Protein AF-A0A6A6B2A4-F1 (afdb_monomer_lite)

Radius of gyration: 35.71 Å; chains: 1; bounding box: 105×84×71 Å

Organism: NCBI:txid1176127

Secondary structure (DSSP, 8-state):
--S---------------------------------PPPP----PPP---PPPPPP---------S---S----------------S---TT---PPPPHHHHHHHHHHHHHHHHHHHHHHHHHHHHHHHTTT-S-HHHHHHHHHHHT---GGGGGGTTS-HHHHHHHHHHHS-----SS--HHHHHHHHHHHHHHHHHHH---TTTHHHHHHHHHHHHHHHHHHSTTHHHHS-HHHHHHHHHHHH---TT-TTHHHHHHHHHHHHHHTT--S-SS---S---GGG--------

pLDDT: mean 71.84, std 21.12, range [33.16, 98.31]

Foldseek 3Di:
DVPPPPDPPPDDDDDDDDDDDDDDDDDDDDDDDDDDDDDDDDDDDDDDDDDDDDDDDDDDDDDDDPPPPPDDDCPPPPPPDDPCPPDDPPPDDDDDPDDPVNVVVVVVVVVVVVVVVVVVVVVVVVVCVVCVVCPPVLVVVVVCLVVVPDDPVLCVVVVPPVVVLVVVLVLQQQDDDPPPADVQLVVLSVQLSVLLNCLVSPPDPVCLVSSLVSNLVSVVSNVVRPPPRLLSGHLVNLQSNQVSLCDDDPPNPCSVVSNVVSCVSCVVNVHNHRPDPDPPDDPVVPPPPPDPDD

Sequence (294 aa):
MRLLLLRVRARALPTRLLAPTPASSRSLRSHRSRRLQRPPIEVAGHSRPTEPPPPRQDASSSHPDPLGLLNPEPAEPVVRFYEQDVTRFAADEVPRRVSATRVNADEDRARELMAKIRRLESEIELLENDTGDVEDPVLMRLRAVANDELDPDIDTLAEADPESVRRELDGLMVKLPPSGAAPTDQTSLARLNNCLRHAYLATDPARRPTIRQELWKAYRRAKLRVPGLLPAIPTPTWDILFYSQAVRWRSNKQRDQHVSELLEDMKSVGMDGPPTPPPEGNDPAGGDGGAKDD

Structure (mmCIF, N/CA/C/O backbone):
data_AF-A0A6A6B2A4-F1
#
_entry.id   AF-A0A6A6B2A4-F1
#
loop_
_atom_site.group_PDB
_atom_site.id
_atom_site.type_symbol
_atom_site.label_atom_id
_atom_site.label_alt_id
_atom_site.label_comp_id
_atom_site.label_asym_id
_atom_site.label_entity_id
_atom_site.label_seq_id
_atom_site.pdbx_PDB_ins_code
_atom_site.Cartn_x
_atom_site.Cartn_y
_atom_site.Cartn_z
_atom_site.occupancy
_atom_site.B_iso_or_equiv
_atom_site.auth_seq_id
_atom_site.auth_comp_id
_atom_site.auth_asym_id
_atom_site.auth_atom_id
_atom_site.pdbx_PDB_model_num
ATOM 1 N N . MET A 1 1 ? -9.230 -8.897 -11.002 1.00 44.56 1 MET A N 1
ATOM 2 C CA . MET A 1 1 ? -10.125 -8.358 -9.951 1.00 44.56 1 MET A CA 1
ATOM 3 C C . MET A 1 1 ? -11.127 -7.330 -10.504 1.00 44.56 1 MET A C 1
ATOM 5 O O . MET A 1 1 ? -11.332 -6.295 -9.896 1.00 44.56 1 MET A O 1
ATOM 9 N N . ARG A 1 2 ? -11.812 -7.627 -11.622 1.00 33.16 2 ARG A N 1
ATOM 10 C CA . ARG A 1 2 ? -13.102 -6.994 -11.988 1.00 33.16 2 ARG A CA 1
ATOM 11 C C . ARG A 1 2 ? -14.295 -7.860 -11.521 1.00 33.16 2 ARG A C 1
ATOM 13 O O . ARG A 1 2 ? -15.402 -7.716 -12.006 1.00 33.16 2 ARG A O 1
ATOM 20 N N . LEU A 1 3 ? -14.044 -8.791 -10.592 1.00 37.56 3 LEU A N 1
ATOM 21 C CA . LEU A 1 3 ? -14.955 -9.877 -10.196 1.00 37.56 3 LEU A CA 1
ATOM 22 C C . LEU A 1 3 ? -15.150 -9.992 -8.671 1.00 37.56 3 LEU A C 1
ATOM 24 O O . LEU A 1 3 ? -15.517 -11.045 -8.173 1.00 37.56 3 LEU A O 1
ATOM 28 N N . LEU A 1 4 ? -14.919 -8.908 -7.925 1.00 45.72 4 LEU A N 1
ATOM 29 C CA . LEU A 1 4 ? -15.318 -8.797 -6.511 1.00 45.72 4 LEU A CA 1
ATOM 30 C C . LEU A 1 4 ? -16.213 -7.571 -6.259 1.00 45.72 4 LEU A C 1
ATOM 32 O O . LEU A 1 4 ? -16.360 -7.130 -5.131 1.00 45.72 4 LEU A O 1
ATOM 36 N N . LEU A 1 5 ? -16.871 -7.053 -7.302 1.00 41.00 5 LEU A N 1
ATOM 37 C CA . LEU A 1 5 ? -18.089 -6.247 -7.157 1.00 41.00 5 LEU A CA 1
ATOM 38 C C . LEU A 1 5 ? -19.280 -7.211 -7.093 1.00 41.00 5 LEU A C 1
ATOM 40 O O . LEU A 1 5 ? -20.113 -7.305 -7.994 1.00 41.00 5 LEU A O 1
ATOM 44 N N . LEU A 1 6 ? -19.294 -8.025 -6.039 1.00 39.78 6 LEU A N 1
ATOM 45 C CA . LEU A 1 6 ? -20.440 -8.845 -5.691 1.00 39.78 6 LEU A CA 1
ATOM 46 C C . LEU A 1 6 ? -21.532 -7.899 -5.202 1.00 39.78 6 LEU A C 1
ATOM 48 O O . LEU A 1 6 ? -21.395 -7.264 -4.162 1.00 39.78 6 LEU A O 1
ATOM 52 N N . ARG A 1 7 ? -22.606 -7.821 -5.997 1.00 40.38 7 ARG A N 1
ATOM 53 C CA . ARG A 1 7 ? -23.974 -7.480 -5.593 1.00 40.38 7 ARG A CA 1
ATOM 54 C C . ARG A 1 7 ? -24.129 -7.415 -4.070 1.00 40.38 7 ARG A C 1
ATOM 56 O O . ARG A 1 7 ? -24.336 -8.445 -3.425 1.00 40.38 7 ARG A O 1
ATOM 63 N N . VAL A 1 8 ? -24.160 -6.201 -3.529 1.00 39.19 8 VAL A N 1
ATOM 64 C CA . VAL A 1 8 ? -24.822 -5.926 -2.254 1.00 39.19 8 VAL A CA 1
ATOM 65 C C . VAL A 1 8 ? -26.313 -6.155 -2.496 1.00 39.19 8 VAL A C 1
ATOM 67 O O . VAL A 1 8 ? -27.080 -5.261 -2.840 1.00 39.19 8 VAL A O 1
ATOM 70 N N . ARG A 1 9 ? -26.735 -7.418 -2.412 1.00 36.78 9 ARG A N 1
ATOM 71 C CA . ARG A 1 9 ? -28.145 -7.765 -2.290 1.00 36.78 9 ARG A CA 1
ATOM 72 C C . ARG A 1 9 ? -28.539 -7.293 -0.897 1.00 36.78 9 ARG A C 1
ATOM 74 O O . ARG A 1 9 ? -28.158 -7.922 0.087 1.00 36.78 9 ARG A O 1
ATOM 81 N N . ALA A 1 10 ? -29.268 -6.183 -0.825 1.00 37.00 10 ALA A N 1
ATOM 82 C CA . ALA A 1 10 ? -29.957 -5.746 0.378 1.00 37.00 10 ALA A CA 1
ATOM 83 C C . ALA A 1 10 ? -30.831 -6.904 0.890 1.00 37.00 10 ALA A C 1
ATOM 85 O O . ALA A 1 10 ? -31.926 -7.161 0.390 1.00 37.00 10 ALA A O 1
ATOM 86 N N . ARG A 1 11 ? -30.305 -7.673 1.847 1.00 37.97 11 ARG A N 1
ATOM 87 C CA . ARG A 1 11 ? -31.078 -8.652 2.604 1.00 37.97 11 ARG A CA 1
ATOM 88 C C . ARG A 1 11 ? -31.890 -7.856 3.612 1.00 37.97 11 ARG A C 1
ATOM 90 O O . ARG A 1 11 ? -31.354 -7.372 4.603 1.00 37.97 11 ARG A O 1
ATOM 97 N N . ALA A 1 12 ? -33.180 -7.711 3.325 1.00 40.78 12 ALA A N 1
ATOM 98 C CA . ALA A 1 12 ? -34.162 -7.307 4.314 1.00 40.78 12 ALA A CA 1
ATOM 99 C C . ALA A 1 12 ? -34.029 -8.220 5.545 1.00 40.78 12 ALA A C 1
ATOM 101 O O . ALA A 1 12 ? -34.075 -9.448 5.435 1.00 40.78 12 ALA A O 1
ATOM 102 N N . LEU A 1 13 ? -33.797 -7.602 6.700 1.00 39.56 13 LEU A N 1
ATOM 103 C CA . LEU A 1 13 ? -33.701 -8.257 7.998 1.00 39.56 13 LEU A CA 1
ATOM 104 C C . LEU A 1 13 ? -35.071 -8.834 8.384 1.00 39.56 13 LEU A C 1
ATOM 106 O O . LEU A 1 13 ? -36.046 -8.081 8.404 1.00 39.56 13 LEU A O 1
ATOM 110 N N . PRO A 1 14 ? -35.183 -10.119 8.759 1.00 43.06 14 PRO A N 1
ATOM 111 C CA . PRO A 1 14 ? -36.303 -10.562 9.565 1.00 43.06 14 PRO A CA 1
ATOM 112 C C . PRO A 1 14 ? -36.054 -10.166 11.023 1.00 43.06 14 PRO A C 1
ATOM 114 O O . PRO A 1 14 ? -35.135 -10.647 11.685 1.00 43.06 14 PRO A O 1
ATOM 117 N N . THR A 1 15 ? -36.914 -9.288 11.525 1.00 48.25 15 THR A N 1
ATOM 118 C CA . THR A 1 15 ? -37.093 -8.982 12.942 1.00 48.25 15 THR A CA 1
ATOM 119 C C . THR A 1 15 ? -37.408 -10.277 13.696 1.00 48.25 15 THR A C 1
ATOM 121 O O . THR A 1 15 ? -38.476 -10.859 13.501 1.00 48.25 15 THR A O 1
ATOM 124 N N . ARG A 1 16 ? -36.511 -10.756 14.566 1.00 39.84 16 ARG A N 1
ATOM 125 C CA . ARG A 1 16 ? -36.846 -11.807 15.538 1.00 39.84 16 ARG A CA 1
ATOM 126 C C . ARG A 1 16 ? -36.288 -11.507 16.928 1.00 39.84 16 ARG A C 1
ATOM 128 O O . ARG A 1 16 ? -35.094 -11.566 17.181 1.00 39.84 16 ARG A O 1
ATOM 135 N N . LEU A 1 17 ? -37.261 -11.147 17.759 1.00 43.88 17 LEU A N 1
ATOM 136 C CA . LEU A 1 17 ? -37.423 -11.232 19.208 1.00 43.88 17 LEU A CA 1
ATOM 137 C C . LEU A 1 17 ? -36.326 -11.921 20.041 1.00 43.88 17 LEU A C 1
ATOM 139 O O . LEU A 1 17 ? -35.899 -13.041 19.777 1.00 43.88 17 LEU A O 1
ATOM 143 N N . LEU A 1 18 ? -36.014 -11.210 21.127 1.00 49.94 18 LEU A N 1
ATOM 144 C CA . LEU A 1 18 ? -35.262 -11.569 22.327 1.00 49.94 18 LEU A CA 1
ATOM 145 C C . LEU A 1 18 ? -35.658 -12.915 22.957 1.00 49.94 18 LEU A C 1
ATOM 147 O O . LEU A 1 18 ? -36.842 -13.198 23.130 1.00 49.94 18 LEU A O 1
ATOM 151 N N . ALA A 1 19 ? -34.653 -13.636 23.460 1.00 47.75 19 ALA A N 1
ATOM 152 C CA . ALA A 1 19 ? -34.762 -14.504 24.634 1.00 47.75 19 ALA A CA 1
ATOM 153 C C . ALA A 1 19 ? -33.395 -14.601 25.362 1.00 47.75 19 ALA A C 1
ATOM 155 O O . ALA A 1 19 ? -32.363 -14.359 24.730 1.00 47.75 19 ALA A O 1
ATOM 156 N N . PRO A 1 20 ? -33.377 -14.884 26.683 1.00 54.88 20 PRO A N 1
ATOM 157 C CA . PRO A 1 20 ? -32.272 -14.556 27.585 1.00 54.88 20 PRO A CA 1
ATOM 158 C C . PRO A 1 20 ? -31.242 -15.683 27.805 1.00 54.88 20 PRO A C 1
ATOM 160 O O . PRO A 1 20 ? -31.437 -16.835 27.427 1.00 54.88 20 PRO A O 1
ATOM 163 N N . THR A 1 21 ? -30.143 -15.277 28.448 1.00 45.84 21 THR A N 1
ATOM 164 C CA . THR A 1 21 ? -28.926 -16.003 28.859 1.00 45.84 21 THR A CA 1
ATOM 165 C C . THR A 1 21 ? -29.169 -17.228 29.759 1.00 45.84 21 THR A C 1
ATOM 167 O O . THR A 1 21 ? -30.235 -17.363 30.362 1.00 45.84 21 THR A O 1
ATOM 170 N N . PRO A 1 22 ? -28.154 -18.107 29.921 1.00 54.22 22 PRO A N 1
ATOM 171 C CA . PRO A 1 22 ? -27.389 -18.043 31.172 1.00 54.22 22 PRO A CA 1
ATOM 172 C C . PRO A 1 22 ? -25.872 -18.301 31.058 1.00 54.22 22 PRO A C 1
ATOM 174 O O . PRO A 1 22 ? -25.347 -18.857 30.099 1.00 54.22 22 PRO A O 1
ATOM 177 N N . ALA A 1 23 ? -25.195 -17.840 32.110 1.00 47.66 23 ALA A N 1
ATOM 178 C CA . ALA A 1 23 ? -23.761 -17.824 32.364 1.00 47.66 23 ALA A CA 1
ATOM 179 C C . ALA A 1 23 ? -23.101 -19.205 32.490 1.00 47.66 23 ALA A C 1
ATOM 181 O O . ALA A 1 23 ? -23.713 -20.134 33.009 1.00 47.66 23 ALA A O 1
ATOM 182 N N . SER A 1 24 ? -21.800 -19.286 32.172 1.00 42.16 24 SER A N 1
ATOM 183 C CA . SER A 1 24 ? -20.893 -20.238 32.831 1.00 42.16 24 SER A CA 1
ATOM 184 C C . SER A 1 24 ? -19.399 -19.932 32.606 1.00 42.16 24 SER A C 1
ATOM 186 O O . SER A 1 24 ? -18.870 -20.047 31.508 1.00 42.16 24 SER A O 1
ATOM 188 N N . SER A 1 25 ? -18.753 -19.550 33.710 1.00 40.41 25 SER A N 1
ATOM 189 C CA . SER A 1 25 ? -17.508 -20.105 34.271 1.00 40.41 25 SER A CA 1
ATOM 190 C C . SER A 1 25 ? -16.182 -20.155 33.480 1.00 40.41 25 SER A C 1
ATOM 192 O O . SER A 1 25 ? -15.967 -20.995 32.619 1.00 40.41 25 SER A O 1
ATOM 194 N N . ARG A 1 26 ? -15.220 -19.371 34.004 1.00 45.34 26 ARG A N 1
ATOM 195 C CA . ARG A 1 26 ? -13.830 -19.733 34.390 1.00 45.34 26 ARG A CA 1
ATOM 196 C C . ARG A 1 26 ? -12.967 -20.573 33.428 1.00 45.34 26 ARG A C 1
ATOM 198 O O . ARG A 1 26 ? -13.108 -21.787 33.373 1.00 45.34 26 ARG A O 1
ATOM 205 N N . SER A 1 27 ? -11.837 -19.992 33.003 1.00 45.44 27 SER A N 1
ATOM 206 C CA . SER A 1 27 ? -10.515 -20.600 33.255 1.00 45.44 27 SER A CA 1
ATOM 207 C C . SER A 1 27 ? -9.382 -19.583 33.078 1.00 45.44 27 SER A C 1
ATOM 209 O O . SER A 1 27 ? -9.125 -19.099 31.981 1.00 45.44 27 SER A O 1
ATOM 211 N N . LEU A 1 28 ? -8.694 -19.262 34.175 1.00 52.44 28 LEU A N 1
ATOM 212 C CA . LEU A 1 28 ? -7.433 -18.525 34.170 1.00 52.44 28 LEU A CA 1
ATOM 213 C C . LEU A 1 28 ? -6.308 -19.523 33.872 1.00 52.44 28 LEU A C 1
ATOM 215 O O . LEU A 1 28 ? -5.987 -20.354 34.722 1.00 52.44 28 LEU A O 1
ATOM 219 N N . ARG A 1 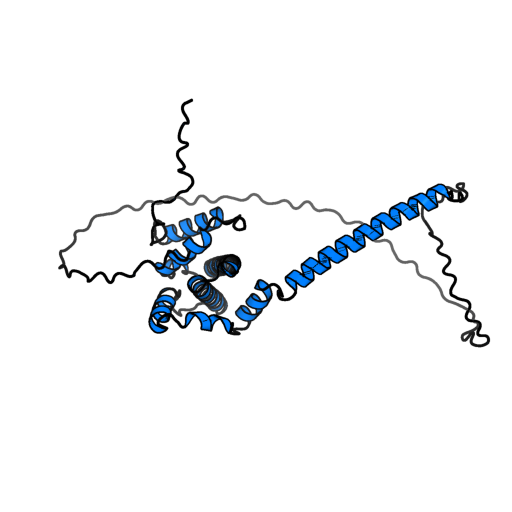29 ? -5.687 -19.443 32.690 1.00 45.44 29 ARG A N 1
ATOM 220 C CA . ARG A 1 29 ? -4.425 -20.142 32.405 1.00 45.44 29 ARG A CA 1
ATOM 221 C C . ARG A 1 29 ? -3.277 -19.150 32.298 1.00 45.44 29 ARG A C 1
ATOM 223 O O . ARG A 1 29 ? -3.100 -18.452 31.308 1.00 45.44 29 ARG A O 1
ATOM 230 N N . SER A 1 30 ? -2.499 -19.140 33.372 1.00 52.62 30 SER A N 1
ATOM 231 C CA . SER A 1 30 ? -1.158 -18.581 33.468 1.00 52.62 30 SER A CA 1
ATOM 232 C C . SER A 1 30 ? -0.203 -19.346 32.548 1.00 52.62 30 SER A C 1
ATOM 234 O O . SER A 1 30 ? -0.010 -20.549 32.721 1.00 52.62 30 SER A O 1
ATOM 236 N N . HIS A 1 31 ? 0.431 -18.650 31.603 1.00 43.38 31 HIS A N 1
ATOM 237 C CA . HIS A 1 31 ? 1.582 -19.172 30.871 1.00 43.38 31 HIS A CA 1
ATOM 238 C C . HIS A 1 31 ? 2.734 -18.161 30.861 1.00 43.38 31 HIS A C 1
ATOM 240 O O . HIS A 1 31 ? 2.862 -17.308 29.995 1.00 43.38 31 HIS A O 1
ATOM 246 N N . ARG A 1 32 ? 3.575 -18.307 31.892 1.00 43.00 32 ARG A N 1
ATOM 247 C CA . ARG A 1 32 ? 5.041 -18.442 31.828 1.00 43.00 32 ARG A CA 1
ATOM 248 C C . ARG A 1 32 ? 5.758 -17.676 30.701 1.00 43.00 32 ARG A C 1
ATOM 250 O O . ARG A 1 32 ? 5.962 -18.181 29.600 1.00 43.00 32 ARG A O 1
ATOM 257 N N . SER A 1 33 ? 6.297 -16.519 31.067 1.00 43.75 33 SER A N 1
ATOM 258 C CA . SER A 1 33 ? 7.334 -15.797 30.333 1.00 43.75 33 SER A CA 1
ATOM 259 C C . SER A 1 33 ? 8.598 -16.653 30.166 1.00 43.75 33 SER A C 1
ATOM 261 O O . SER A 1 33 ? 9.271 -16.976 31.146 1.00 43.75 33 SER A O 1
ATOM 263 N N . ARG A 1 34 ? 8.964 -16.992 28.925 1.00 45.22 34 ARG A N 1
ATOM 264 C CA . ARG A 1 34 ? 10.317 -17.458 28.581 1.00 45.22 34 ARG A CA 1
ATOM 265 C C . ARG A 1 34 ? 11.140 -16.268 28.099 1.00 45.22 34 ARG A C 1
ATOM 267 O O . ARG A 1 34 ? 11.036 -15.831 26.959 1.00 45.22 34 ARG A O 1
ATOM 274 N N . ARG A 1 35 ? 11.953 -15.746 29.014 1.00 42.72 35 ARG A N 1
ATOM 275 C CA . ARG A 1 35 ? 12.998 -14.750 28.768 1.00 42.72 35 ARG A CA 1
ATOM 276 C C . ARG A 1 35 ? 14.126 -15.443 27.994 1.00 42.72 35 ARG A C 1
ATOM 278 O O . ARG A 1 35 ? 14.853 -16.247 28.570 1.00 42.72 35 ARG A O 1
ATOM 285 N N . LEU A 1 36 ? 14.249 -15.173 26.698 1.00 52.47 36 LEU A N 1
ATOM 286 C CA . LEU A 1 36 ? 15.419 -15.575 25.918 1.00 52.47 36 LEU A CA 1
ATOM 287 C C . LEU A 1 36 ? 16.537 -14.565 26.189 1.00 52.47 36 LEU A C 1
ATOM 289 O O . LEU A 1 36 ? 16.464 -13.410 25.774 1.00 52.47 36 LEU A O 1
ATOM 293 N N . GLN A 1 37 ? 17.543 -15.000 26.946 1.00 49.66 37 GLN A N 1
ATOM 294 C CA . GLN A 1 37 ? 18.804 -14.285 27.098 1.00 49.66 37 GLN A CA 1
ATOM 295 C C . GLN A 1 37 ? 19.558 -14.351 25.764 1.00 49.66 37 GLN A C 1
ATOM 297 O O . GLN A 1 37 ? 19.839 -15.438 25.262 1.00 49.66 37 GLN A O 1
ATOM 302 N N . ARG A 1 38 ? 19.867 -13.190 25.180 1.00 54.78 38 ARG A N 1
ATOM 303 C CA . ARG A 1 38 ? 20.855 -13.078 24.100 1.00 54.78 38 ARG A CA 1
ATOM 304 C C . ARG A 1 38 ? 22.256 -13.032 24.723 1.00 54.78 38 ARG A C 1
ATOM 306 O O . ARG A 1 38 ? 22.434 -12.266 25.671 1.00 54.78 38 ARG A O 1
ATOM 313 N N . PRO A 1 39 ? 23.233 -13.797 24.212 1.00 65.62 39 PRO A N 1
ATOM 314 C CA . PRO A 1 39 ? 24.623 -13.651 24.622 1.00 65.62 39 PRO A CA 1
ATOM 315 C C . PRO A 1 39 ? 25.230 -12.337 24.083 1.00 65.62 39 PRO A C 1
ATOM 317 O O . PRO A 1 39 ? 24.757 -11.817 23.065 1.00 65.62 39 PRO A O 1
ATOM 320 N N . PRO A 1 40 ? 26.252 -11.788 24.763 1.00 58.62 40 PRO A N 1
ATOM 321 C CA . PRO A 1 40 ? 26.940 -10.568 24.353 1.00 58.62 40 PRO A CA 1
ATOM 322 C C . PRO A 1 40 ? 27.814 -10.812 23.114 1.00 58.62 40 PRO A C 1
ATOM 324 O O . PRO A 1 40 ? 28.464 -11.846 22.989 1.00 58.62 40 PRO A O 1
ATOM 327 N N . ILE A 1 41 ? 27.816 -9.842 22.199 1.00 58.75 41 ILE A N 1
ATOM 328 C CA . ILE A 1 41 ? 28.693 -9.809 21.025 1.00 58.75 41 ILE A CA 1
ATOM 329 C C . ILE A 1 41 ? 30.007 -9.160 21.464 1.00 58.75 41 ILE A C 1
ATOM 331 O O . ILE A 1 41 ? 30.038 -7.967 21.762 1.00 58.75 41 ILE A O 1
ATOM 335 N N . GLU A 1 42 ? 31.079 -9.945 21.521 1.00 52.22 42 GLU A N 1
ATOM 336 C CA . GLU A 1 42 ? 32.438 -9.433 21.687 1.00 52.22 42 GLU A CA 1
ATOM 337 C C . GLU A 1 42 ? 32.897 -8.781 20.376 1.00 52.22 42 GLU A C 1
ATOM 339 O O . GLU A 1 42 ? 32.985 -9.425 19.330 1.00 52.22 42 GLU A O 1
ATOM 344 N N . VAL A 1 43 ? 33.159 -7.474 20.425 1.00 52.06 43 VAL A N 1
ATOM 345 C CA . VAL A 1 43 ? 33.717 -6.711 19.305 1.00 52.06 43 VAL A CA 1
ATOM 346 C C . VAL A 1 43 ? 35.238 -6.793 19.402 1.00 52.06 43 VAL A C 1
ATOM 348 O O . VAL A 1 43 ? 35.854 -6.151 20.250 1.00 52.06 43 VAL A O 1
ATOM 351 N N . ALA A 1 44 ? 35.837 -7.610 18.537 1.00 49.41 44 ALA A N 1
ATOM 352 C CA . ALA A 1 44 ? 37.281 -7.738 18.396 1.00 49.41 44 ALA A CA 1
ATOM 353 C C . ALA A 1 44 ? 37.898 -6.410 17.921 1.00 49.41 44 ALA A C 1
ATOM 355 O O . ALA A 1 44 ? 37.712 -5.983 16.777 1.00 49.41 44 ALA A O 1
ATOM 356 N N . GLY A 1 45 ? 38.645 -5.763 18.818 1.00 46.69 45 GLY A N 1
ATOM 357 C CA . GLY A 1 45 ? 39.433 -4.572 18.532 1.00 46.69 45 GLY A CA 1
ATOM 358 C C . GLY A 1 45 ? 40.474 -4.842 17.450 1.00 46.69 45 GLY A C 1
ATOM 359 O O . GLY A 1 45 ? 41.298 -5.743 17.583 1.00 46.69 45 GLY A O 1
ATOM 360 N N . HIS A 1 46 ? 40.431 -4.048 16.383 1.00 49.44 46 HIS A N 1
ATOM 361 C CA . HIS A 1 46 ? 41.488 -4.001 15.383 1.00 49.44 46 HIS A CA 1
ATOM 362 C C . HIS A 1 46 ? 42.307 -2.737 15.598 1.00 49.44 46 HIS A C 1
ATOM 364 O O . HIS A 1 46 ? 41.814 -1.610 15.555 1.00 49.44 46 HIS A O 1
ATOM 370 N N . SER A 1 47 ? 43.568 -2.991 15.909 1.00 45.19 47 SER A N 1
ATOM 371 C CA . SER A 1 47 ? 44.608 -2.034 16.213 1.00 45.19 47 SER A CA 1
ATOM 372 C C . SER A 1 47 ? 44.918 -1.098 15.044 1.00 45.19 47 SER A C 1
ATOM 374 O O . SER A 1 47 ? 44.982 -1.487 13.881 1.00 45.19 47 SER A O 1
ATOM 376 N N . ARG A 1 48 ? 45.169 0.148 15.437 1.00 50.06 48 ARG A N 1
ATOM 377 C CA . ARG A 1 48 ? 45.841 1.258 14.749 1.00 50.06 48 ARG A CA 1
ATOM 378 C C . ARG A 1 48 ? 47.078 0.815 13.939 1.00 50.06 48 ARG A C 1
ATOM 380 O O . ARG A 1 48 ? 47.847 -0.004 14.441 1.00 50.06 48 ARG A O 1
ATOM 387 N N . PRO A 1 49 ? 47.373 1.486 12.811 1.00 50.91 49 PRO A N 1
ATOM 388 C CA . PRO A 1 49 ? 48.764 1.801 12.492 1.00 50.91 49 PRO A CA 1
ATOM 389 C C . PRO A 1 49 ? 49.003 3.307 12.317 1.00 50.91 49 PRO A C 1
ATOM 391 O O . PRO A 1 49 ? 48.355 4.005 11.545 1.00 50.91 49 PRO A O 1
ATOM 394 N N . THR A 1 50 ? 49.966 3.735 13.118 1.00 51.81 50 THR A N 1
ATOM 395 C CA . THR A 1 50 ? 50.841 4.906 13.142 1.00 51.81 50 THR A CA 1
ATOM 396 C C . THR A 1 50 ? 51.063 5.674 11.828 1.00 51.81 50 THR A C 1
ATOM 398 O O . THR A 1 50 ? 51.425 5.119 10.795 1.00 51.81 50 THR A O 1
ATOM 401 N N . GLU A 1 51 ? 50.918 6.989 11.963 1.00 54.91 51 GLU A N 1
ATOM 402 C CA . GLU A 1 51 ? 51.263 8.104 11.074 1.00 54.91 51 GLU A CA 1
ATOM 403 C C . GLU A 1 51 ? 52.791 8.281 10.895 1.00 54.91 51 GLU A C 1
ATOM 405 O O . GLU A 1 51 ? 53.526 8.122 11.874 1.00 54.91 51 GLU A O 1
ATOM 410 N N . PRO A 1 52 ? 53.296 8.661 9.704 1.00 64.94 52 PRO A N 1
ATOM 411 C CA . PRO A 1 52 ? 54.640 9.217 9.552 1.00 64.94 52 PRO A CA 1
ATOM 412 C C . PRO A 1 52 ? 54.629 10.755 9.364 1.00 64.94 52 PRO A C 1
ATOM 414 O O . PRO A 1 52 ? 53.655 11.312 8.857 1.00 64.94 52 PRO A O 1
ATOM 417 N N . PRO A 1 53 ? 55.710 11.454 9.767 1.00 68.06 53 PRO A N 1
ATOM 418 C CA . PRO A 1 53 ? 55.751 12.914 9.897 1.00 68.06 53 PRO A CA 1
ATOM 419 C C . PRO A 1 53 ? 56.009 13.652 8.567 1.00 68.06 53 PRO A C 1
ATOM 421 O O . PRO A 1 53 ? 56.578 13.070 7.640 1.00 68.06 53 PRO A O 1
ATOM 424 N N . PRO A 1 54 ? 55.686 14.960 8.480 1.00 61.38 54 PRO A N 1
ATOM 425 C CA . PRO A 1 54 ? 56.017 15.785 7.322 1.00 61.38 54 PRO A CA 1
ATOM 426 C C . PRO A 1 54 ? 57.451 16.348 7.405 1.00 61.38 54 PRO A C 1
ATOM 428 O O . PRO A 1 54 ? 57.855 16.838 8.466 1.00 61.38 54 PRO A O 1
ATOM 431 N N . PRO A 1 55 ? 58.220 16.365 6.301 1.00 63.31 55 PRO A N 1
ATOM 432 C CA . PRO A 1 55 ? 59.467 17.113 6.237 1.00 63.31 55 PRO A CA 1
ATOM 433 C C . PRO A 1 55 ? 59.205 18.600 5.953 1.00 63.31 55 PRO A C 1
ATOM 435 O O . PRO A 1 55 ? 58.413 18.973 5.087 1.00 63.31 55 PRO A O 1
ATOM 438 N N . ARG A 1 56 ? 59.896 19.449 6.716 1.00 53.44 56 ARG A N 1
ATOM 439 C CA . ARG A 1 56 ? 60.049 20.889 6.483 1.00 53.44 56 ARG A CA 1
ATOM 440 C C . ARG A 1 56 ? 61.301 21.159 5.640 1.00 53.44 56 ARG A C 1
ATOM 442 O O . ARG A 1 56 ? 62.194 20.318 5.617 1.00 53.44 56 ARG A O 1
ATOM 449 N N . GLN A 1 57 ? 61.368 22.412 5.174 1.00 49.06 57 GLN A N 1
ATOM 450 C CA . GLN A 1 57 ? 62.544 23.204 4.764 1.00 49.06 57 GLN A CA 1
ATOM 451 C C . GLN A 1 57 ? 62.838 23.198 3.257 1.00 49.06 57 GLN A C 1
ATOM 453 O O . GLN A 1 57 ? 62.700 22.173 2.609 1.00 49.06 57 GLN A O 1
ATOM 458 N N . ASP A 1 58 ? 63.240 24.293 2.610 1.00 41.34 58 ASP A N 1
ATOM 459 C CA . ASP A 1 58 ? 63.432 25.694 3.008 1.00 41.34 58 ASP A CA 1
ATOM 460 C C . ASP A 1 58 ? 63.413 26.569 1.739 1.00 41.34 58 ASP A C 1
ATOM 462 O O . ASP A 1 58 ? 63.473 26.082 0.609 1.00 41.34 58 ASP A O 1
ATOM 466 N N . ALA A 1 59 ? 63.298 27.877 1.947 1.00 50.44 59 ALA A N 1
ATOM 467 C CA . ALA A 1 59 ? 63.266 28.914 0.929 1.00 50.44 59 ALA A CA 1
ATOM 468 C C . ALA A 1 59 ? 64.574 29.052 0.118 1.00 50.44 59 ALA A C 1
ATOM 470 O O . ALA A 1 59 ? 65.668 28.962 0.669 1.00 50.44 59 ALA A O 1
ATOM 471 N N . SER A 1 60 ? 64.434 29.473 -1.147 1.00 45.75 60 SER A N 1
ATOM 472 C CA . SER A 1 60 ? 64.923 30.768 -1.668 1.00 45.75 60 SER A CA 1
ATOM 473 C C . SER A 1 60 ? 65.628 30.703 -3.037 1.00 45.75 60 SER A C 1
ATOM 475 O O . SER A 1 60 ? 66.604 29.986 -3.226 1.00 45.75 60 SER A O 1
ATOM 477 N N . SER A 1 61 ? 65.186 31.619 -3.909 1.00 43.75 61 SER A N 1
ATOM 478 C CA . SER A 1 61 ? 65.970 32.410 -4.875 1.00 43.75 61 SER A CA 1
ATOM 479 C C . SER A 1 61 ? 65.865 32.124 -6.386 1.00 43.75 61 SER A C 1
ATOM 481 O O . SER A 1 61 ? 66.229 31.068 -6.893 1.00 43.75 61 SER A O 1
ATOM 483 N N . SER A 1 62 ? 65.534 33.225 -7.077 1.00 44.47 62 SER A N 1
ATOM 484 C CA . SER A 1 62 ? 65.893 33.662 -8.440 1.00 44.47 62 SER A CA 1
ATOM 485 C C . SER A 1 62 ? 64.970 33.347 -9.640 1.00 44.47 62 SER A C 1
ATOM 487 O O . SER A 1 62 ? 64.936 32.250 -10.180 1.00 44.47 62 SER A O 1
ATOM 489 N N . HIS A 1 63 ? 64.272 34.415 -10.064 1.00 49.22 63 HIS A N 1
ATOM 490 C CA . HIS A 1 63 ? 63.770 34.769 -11.413 1.00 49.22 63 HIS A CA 1
ATOM 491 C C . HIS A 1 63 ? 64.715 34.384 -12.575 1.00 49.22 63 HIS A C 1
ATOM 493 O O . HIS A 1 63 ? 65.917 34.313 -12.315 1.00 49.22 63 HIS A O 1
ATOM 499 N N . PRO A 1 64 ? 64.259 34.231 -13.850 1.00 52.28 64 PRO A N 1
ATOM 500 C CA . PRO A 1 64 ? 63.260 35.035 -14.606 1.00 52.28 64 PRO A CA 1
ATOM 501 C C . PRO A 1 64 ? 62.214 34.133 -15.329 1.00 52.28 64 PRO A C 1
ATOM 503 O O . PRO A 1 64 ? 62.265 32.925 -15.177 1.00 52.28 64 PRO A O 1
ATOM 506 N N . ASP A 1 65 ? 61.184 34.522 -16.080 1.00 48.47 65 ASP A N 1
ATOM 507 C CA . ASP A 1 65 ? 60.728 35.719 -16.790 1.00 48.47 65 ASP A CA 1
ATOM 508 C C . ASP A 1 65 ? 59.179 35.591 -16.869 1.00 48.47 65 ASP A C 1
ATOM 510 O O . ASP A 1 65 ? 58.690 34.565 -17.349 1.00 48.47 65 ASP A O 1
ATOM 514 N N . PRO A 1 66 ? 58.381 36.533 -16.333 1.00 59.19 66 PRO A N 1
ATOM 515 C CA . PRO A 1 66 ? 56.963 36.304 -16.049 1.00 59.19 66 PRO A CA 1
ATOM 516 C C . PRO A 1 66 ? 55.987 36.478 -17.221 1.00 59.19 66 PRO A C 1
ATOM 518 O O . PRO A 1 66 ? 54.789 36.390 -16.961 1.00 59.19 66 PRO A O 1
ATOM 521 N N . LEU A 1 67 ? 56.405 36.722 -18.472 1.00 60.78 67 LEU A N 1
ATOM 522 C CA . LEU A 1 67 ? 55.412 36.932 -19.540 1.00 60.78 67 LEU A CA 1
ATOM 523 C C . LEU A 1 67 ? 55.597 36.195 -20.863 1.00 60.78 67 LEU A C 1
ATOM 525 O O . LEU A 1 67 ? 54.569 35.970 -21.474 1.00 60.78 67 LEU A O 1
ATOM 529 N N . GLY A 1 68 ? 56.777 35.782 -21.339 1.00 55.00 68 GLY A N 1
ATOM 530 C CA . GLY A 1 68 ? 56.883 34.934 -22.553 1.00 55.00 68 GLY A CA 1
ATOM 531 C C . GLY A 1 68 ? 56.024 35.350 -23.775 1.00 55.00 68 GLY A C 1
ATOM 532 O O . GLY A 1 68 ? 55.700 34.516 -24.615 1.00 55.00 68 GLY A O 1
ATOM 533 N N . LEU A 1 69 ? 55.618 36.625 -23.872 1.00 58.25 69 LEU A N 1
ATOM 534 C CA . LEU A 1 69 ? 54.527 37.114 -24.732 1.00 58.25 69 LEU A CA 1
ATOM 535 C C . LEU A 1 69 ? 55.015 37.579 -26.114 1.00 58.25 69 LEU A C 1
ATOM 537 O O . LEU A 1 69 ? 54.294 38.256 -26.842 1.00 58.25 69 LEU A O 1
ATOM 541 N N . LEU A 1 70 ? 56.248 37.241 -26.486 1.00 51.62 70 LEU A N 1
ATOM 542 C CA . LEU A 1 70 ? 56.879 37.721 -27.713 1.00 51.62 70 LEU A CA 1
ATOM 543 C C . LEU A 1 70 ? 57.482 36.565 -28.519 1.00 51.62 70 LEU A C 1
ATOM 545 O O . LEU A 1 70 ? 58.680 36.539 -28.775 1.00 51.62 70 LEU A O 1
ATOM 549 N N . ASN A 1 71 ? 56.651 35.594 -28.905 1.00 52.84 71 ASN A N 1
ATOM 550 C CA . ASN A 1 71 ? 56.489 35.226 -30.320 1.00 52.84 71 ASN A CA 1
ATOM 551 C C . ASN A 1 71 ? 55.450 34.101 -30.497 1.00 52.84 71 ASN A C 1
ATOM 553 O O . ASN A 1 71 ? 55.639 33.013 -29.953 1.00 52.84 71 ASN A O 1
ATOM 557 N N . PRO A 1 72 ? 54.367 34.339 -31.260 1.00 57.56 72 PRO A N 1
ATOM 558 C CA . PRO A 1 72 ? 53.318 33.364 -31.496 1.00 57.56 72 PRO A CA 1
ATOM 559 C C . PRO A 1 72 ? 53.612 32.555 -32.762 1.00 57.56 72 PRO A C 1
ATOM 561 O O . PRO A 1 72 ? 53.482 33.055 -33.874 1.00 57.56 72 PRO A O 1
ATOM 564 N N . GLU A 1 73 ? 53.920 31.277 -32.597 1.00 60.69 73 GLU A N 1
ATOM 565 C CA . GLU A 1 73 ? 53.545 30.268 -33.586 1.00 60.69 73 GLU A CA 1
ATOM 566 C C . GLU A 1 73 ? 52.673 29.245 -32.852 1.00 60.69 73 GLU A C 1
ATOM 568 O O . GLU A 1 73 ? 53.111 28.714 -31.824 1.00 60.69 73 GLU A O 1
ATOM 573 N N . PRO A 1 74 ? 51.433 28.981 -33.304 1.00 56.97 74 PRO A N 1
ATOM 574 C CA . PRO A 1 74 ? 50.598 27.944 -32.721 1.00 56.97 74 PRO A CA 1
ATOM 575 C C . PRO A 1 74 ? 51.150 26.581 -33.149 1.00 56.97 74 PRO A C 1
ATOM 577 O O . PRO A 1 74 ? 50.619 25.926 -34.041 1.00 56.97 74 PRO A O 1
ATOM 580 N N . ALA A 1 75 ? 52.243 26.152 -32.518 1.00 62.25 75 ALA A N 1
ATOM 581 C CA . ALA A 1 75 ? 52.639 24.760 -32.554 1.00 62.25 75 ALA A CA 1
ATOM 582 C C . ALA A 1 75 ? 51.517 23.973 -31.872 1.00 62.25 75 ALA A C 1
ATOM 584 O O . ALA A 1 75 ? 51.269 24.147 -30.676 1.00 62.25 75 ALA A O 1
ATOM 585 N N . GLU 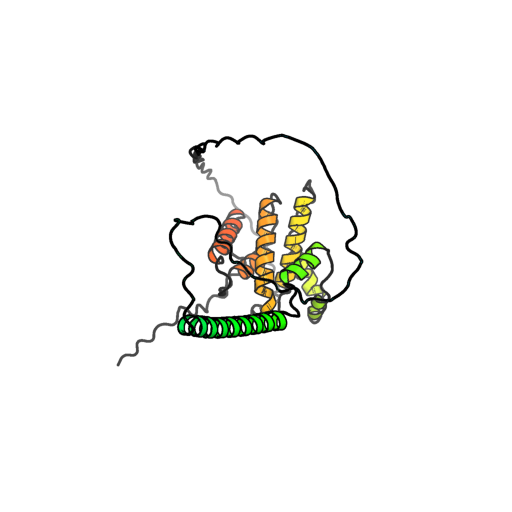A 1 76 ? 50.803 23.164 -32.656 1.00 64.75 76 GLU A N 1
ATOM 586 C CA . GLU A 1 76 ? 49.805 22.231 -32.145 1.00 64.75 76 GLU A CA 1
ATOM 587 C C . GLU A 1 76 ? 50.395 21.510 -30.925 1.00 64.75 76 GLU A C 1
ATOM 589 O O . GLU A 1 76 ? 51.546 21.058 -30.989 1.00 64.75 76 GLU A O 1
ATOM 594 N N . PRO A 1 77 ? 49.675 21.431 -29.792 1.00 61.03 77 PRO A N 1
ATOM 595 C CA . PRO A 1 77 ? 50.182 20.743 -28.620 1.00 61.03 77 PRO A CA 1
ATOM 596 C C . PRO A 1 77 ? 50.392 19.272 -28.984 1.00 61.03 77 PRO A C 1
ATOM 598 O O . PRO A 1 77 ? 49.459 18.472 -28.992 1.00 61.03 77 PRO A O 1
ATOM 601 N N . VAL A 1 78 ? 51.636 18.907 -29.302 1.00 67.81 78 VAL A N 1
ATOM 602 C CA . VAL A 1 78 ? 52.051 17.518 -29.479 1.00 67.81 78 VAL A CA 1
ATOM 603 C C . VAL A 1 78 ? 52.036 16.896 -28.091 1.00 67.81 78 VAL A C 1
ATOM 605 O O . VAL A 1 78 ? 53.031 16.913 -27.365 1.00 67.81 78 VAL A O 1
ATOM 608 N N . VAL A 1 79 ? 50.874 16.380 -27.699 1.00 61.41 79 VAL A N 1
ATOM 609 C CA . VAL A 1 79 ? 50.714 15.572 -26.494 1.00 61.41 79 VAL A CA 1
ATOM 610 C C . VAL A 1 79 ? 51.500 14.283 -26.719 1.00 61.41 79 VAL A C 1
ATOM 612 O O . VAL A 1 79 ? 51.026 13.327 -27.329 1.00 61.41 79 VAL A O 1
ATOM 615 N N . ARG A 1 80 ? 52.758 14.273 -26.274 1.00 63.41 80 ARG A N 1
ATOM 616 C CA . ARG A 1 80 ? 53.574 13.061 -26.222 1.00 63.41 80 ARG A CA 1
ATOM 617 C C . ARG A 1 80 ? 53.115 12.266 -25.008 1.00 63.41 80 ARG A C 1
ATOM 619 O O . ARG A 1 80 ? 53.547 12.532 -23.891 1.00 63.41 80 ARG A O 1
ATOM 626 N N . PHE A 1 81 ? 52.200 11.329 -25.230 1.00 48.75 81 PHE A N 1
ATOM 627 C CA . PHE A 1 81 ? 51.809 10.352 -24.221 1.00 48.75 81 PHE A CA 1
ATOM 628 C C . PHE A 1 81 ? 53.030 9.488 -23.880 1.00 48.75 81 PHE A C 1
ATOM 630 O O . PHE A 1 81 ? 53.399 8.588 -24.630 1.00 48.75 81 PHE A O 1
ATOM 637 N N . TYR A 1 82 ? 53.689 9.796 -22.766 1.00 52.38 82 TYR A N 1
ATOM 638 C CA . TYR A 1 82 ? 54.603 8.873 -22.110 1.00 52.38 82 TYR A CA 1
ATOM 639 C C . TYR A 1 82 ? 53.786 8.152 -21.038 1.00 52.38 82 TYR A C 1
ATOM 641 O O . TYR A 1 82 ? 53.492 8.734 -19.995 1.00 52.38 82 TYR A O 1
ATOM 649 N N . GLU A 1 83 ? 53.375 6.909 -21.300 1.00 52.09 83 GLU A N 1
ATOM 650 C CA . GLU A 1 83 ? 52.880 6.022 -20.244 1.00 52.09 83 GLU A CA 1
ATOM 651 C C . GLU A 1 83 ? 54.052 5.735 -19.300 1.00 52.09 83 GLU A C 1
ATOM 653 O O . GLU A 1 83 ? 54.937 4.924 -19.568 1.00 52.09 83 GLU A O 1
ATOM 658 N N . GLN A 1 84 ? 54.119 6.520 -18.232 1.00 47.75 84 GLN A N 1
ATOM 659 C CA . GLN A 1 84 ? 55.151 6.429 -17.220 1.00 47.75 84 GLN A CA 1
ATOM 660 C C . GLN A 1 84 ? 54.699 5.394 -16.183 1.00 47.75 84 GLN A C 1
ATOM 662 O O . GLN A 1 84 ? 54.024 5.724 -15.212 1.00 47.75 84 GLN A O 1
ATOM 667 N N . ASP A 1 85 ? 55.071 4.130 -16.383 1.00 49.31 85 ASP A N 1
ATOM 668 C CA . ASP A 1 85 ? 54.988 3.109 -15.334 1.00 49.31 85 ASP A CA 1
ATOM 669 C C . ASP A 1 85 ? 56.130 3.345 -14.329 1.00 49.31 85 ASP A C 1
ATOM 671 O O . ASP A 1 85 ? 57.267 2.910 -14.505 1.00 49.31 85 ASP A O 1
ATOM 675 N N . VAL A 1 86 ? 55.853 4.114 -13.273 1.00 55.31 86 VAL A N 1
ATOM 676 C CA . VAL A 1 86 ? 56.890 4.690 -12.390 1.00 55.31 86 VAL A CA 1
ATOM 677 C C . VAL A 1 86 ? 57.382 3.756 -11.274 1.00 55.31 86 VAL A C 1
ATOM 679 O O . VAL A 1 86 ? 58.071 4.224 -10.376 1.00 55.31 86 VAL A O 1
ATOM 682 N N . THR A 1 87 ? 57.065 2.456 -11.231 1.00 52.66 87 THR A N 1
ATOM 683 C CA . THR A 1 87 ? 57.404 1.679 -10.007 1.00 52.66 87 THR A CA 1
ATOM 684 C C . THR A 1 87 ? 58.086 0.327 -10.165 1.00 52.66 87 THR A C 1
ATOM 686 O O . THR A 1 87 ? 58.400 -0.283 -9.143 1.00 52.66 87 THR A O 1
ATOM 689 N N . ARG A 1 88 ? 58.434 -0.137 -11.373 1.00 51.22 88 ARG A N 1
ATOM 690 C CA . ARG A 1 88 ? 59.222 -1.380 -11.529 1.00 51.22 88 ARG A CA 1
ATOM 691 C C . ARG A 1 88 ? 60.223 -1.337 -12.685 1.00 51.22 88 ARG A C 1
ATOM 693 O O . ARG A 1 88 ? 60.226 -2.214 -13.538 1.00 51.22 88 ARG A O 1
ATOM 700 N N . PHE A 1 89 ? 61.124 -0.357 -12.686 1.00 46.84 89 PHE A N 1
ATOM 701 C CA . PHE A 1 89 ? 62.348 -0.457 -13.485 1.00 46.84 89 PHE A CA 1
ATOM 702 C C . PHE A 1 89 ? 63.326 -1.418 -12.798 1.00 46.84 89 PHE A C 1
ATOM 704 O O . PHE A 1 89 ? 64.195 -1.010 -12.030 1.00 46.84 89 PHE A O 1
ATOM 711 N N . ALA A 1 90 ? 63.180 -2.715 -13.073 1.00 55.66 90 ALA A N 1
ATOM 712 C CA . ALA A 1 90 ? 64.356 -3.572 -13.135 1.00 55.66 90 ALA A CA 1
ATOM 713 C C . ALA A 1 90 ? 65.211 -3.048 -14.301 1.00 55.66 90 ALA A C 1
ATOM 715 O O . ALA A 1 90 ? 64.716 -2.876 -15.412 1.00 55.66 90 ALA A O 1
ATOM 716 N N . ALA A 1 91 ? 66.462 -2.702 -14.014 1.00 56.34 91 ALA A N 1
ATOM 717 C CA . ALA A 1 91 ? 67.290 -1.768 -14.776 1.00 56.34 91 ALA A CA 1
ATOM 718 C C . ALA A 1 91 ? 67.749 -2.207 -16.189 1.00 56.34 91 ALA A C 1
ATOM 720 O O . ALA A 1 91 ? 68.640 -1.565 -16.730 1.00 56.34 91 ALA A O 1
ATOM 721 N N . ASP A 1 92 ? 67.160 -3.238 -16.807 1.00 56.97 92 ASP A N 1
ATOM 722 C CA . ASP A 1 92 ? 67.681 -3.827 -18.058 1.00 56.97 92 ASP A CA 1
ATOM 723 C C . ASP A 1 92 ? 66.647 -4.064 -19.178 1.00 56.97 92 ASP A C 1
ATOM 725 O O . ASP A 1 92 ? 66.998 -4.559 -20.252 1.00 56.97 92 ASP A O 1
ATOM 729 N N . GLU A 1 93 ? 65.374 -3.694 -19.009 1.00 55.38 93 GLU A N 1
ATOM 730 C CA . GLU A 1 93 ? 64.384 -3.882 -20.080 1.00 55.38 93 GLU A CA 1
ATOM 731 C C . GLU A 1 93 ? 64.308 -2.666 -21.015 1.00 55.38 93 GLU A C 1
ATOM 733 O O . GLU A 1 93 ? 63.553 -1.715 -20.820 1.00 55.38 93 GLU A O 1
ATOM 738 N N . VAL A 1 94 ? 65.119 -2.716 -22.075 1.00 67.38 94 VAL A N 1
ATOM 739 C CA . VAL A 1 94 ? 65.064 -1.793 -23.217 1.00 67.38 94 VAL A CA 1
ATOM 740 C C . VAL A 1 94 ? 63.648 -1.806 -23.825 1.00 67.38 94 VAL A C 1
ATOM 742 O O . VAL A 1 94 ? 63.136 -2.895 -24.110 1.00 67.38 94 VAL A O 1
ATOM 745 N N . PRO A 1 95 ? 63.021 -0.639 -24.095 1.00 59.16 95 PRO A N 1
ATOM 746 C CA . PRO A 1 95 ? 61.700 -0.560 -24.715 1.00 59.16 95 PRO A CA 1
ATOM 747 C C . PRO A 1 95 ? 61.657 -1.350 -26.026 1.00 59.16 95 PRO A C 1
ATOM 749 O O . PRO A 1 95 ? 62.251 -0.964 -27.038 1.00 59.16 95 PRO A O 1
ATOM 752 N N . ARG A 1 96 ? 60.964 -2.491 -26.022 1.00 65.62 96 ARG A N 1
ATOM 753 C CA . ARG A 1 96 ? 60.760 -3.286 -27.234 1.00 65.62 96 ARG A CA 1
ATOM 754 C C . ARG A 1 96 ? 59.731 -2.578 -28.106 1.00 65.62 96 ARG A C 1
ATOM 756 O O . ARG A 1 96 ? 58.621 -2.307 -27.656 1.00 65.62 96 ARG A O 1
ATOM 763 N N . ARG A 1 97 ? 60.083 -2.312 -29.370 1.00 66.94 97 ARG A N 1
ATOM 764 C CA . ARG A 1 97 ? 59.117 -1.839 -30.372 1.00 66.94 97 ARG A CA 1
ATOM 765 C C . ARG A 1 97 ? 57.947 -2.819 -30.427 1.00 66.94 97 ARG A C 1
ATOM 767 O O . ARG A 1 97 ? 58.149 -4.009 -30.672 1.00 66.94 97 ARG A O 1
ATOM 774 N N . VAL A 1 98 ? 56.741 -2.312 -30.199 1.00 77.50 98 VAL A N 1
ATOM 775 C CA . VAL A 1 98 ? 55.507 -3.081 -30.370 1.00 77.50 98 VAL A CA 1
ATOM 776 C C . VAL A 1 98 ? 55.436 -3.516 -31.835 1.00 77.50 98 VAL A C 1
ATOM 778 O O . VAL A 1 98 ? 55.614 -2.696 -32.736 1.00 77.50 98 VAL A O 1
ATOM 781 N N . SER A 1 99 ? 55.260 -4.814 -32.094 1.00 84.69 99 SER A N 1
ATOM 782 C CA . SER A 1 99 ? 55.161 -5.308 -33.468 1.00 84.69 99 SER A CA 1
ATOM 783 C C . SER A 1 99 ? 53.882 -4.781 -34.118 1.00 84.69 99 SER A C 1
ATOM 785 O O . SER A 1 99 ? 52.835 -4.729 -33.474 1.00 84.69 99 SER A O 1
ATOM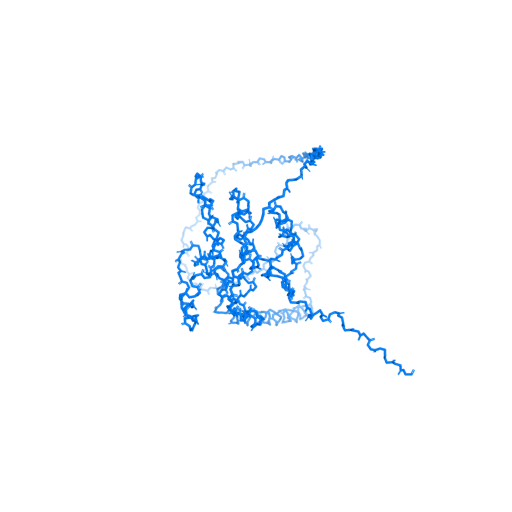 787 N N . ALA A 1 100 ? 53.940 -4.449 -35.411 1.00 82.94 100 ALA A N 1
ATOM 788 C CA . ALA A 1 100 ? 52.772 -3.986 -36.168 1.00 82.94 100 ALA A CA 1
ATOM 789 C C . ALA A 1 100 ? 51.587 -4.967 -36.077 1.00 82.94 100 ALA A C 1
ATOM 791 O O . ALA A 1 100 ? 50.434 -4.561 -36.033 1.00 82.94 100 ALA A O 1
ATOM 792 N N . THR A 1 101 ? 51.868 -6.267 -35.955 1.00 86.50 101 THR A N 1
ATOM 793 C CA . THR A 1 101 ? 50.845 -7.302 -35.756 1.00 86.50 101 THR A CA 1
ATOM 794 C C . THR A 1 101 ? 50.077 -7.149 -34.445 1.00 86.50 101 THR A C 1
ATOM 796 O O . THR A 1 101 ? 48.883 -7.421 -34.408 1.00 86.50 101 THR A O 1
ATOM 799 N N . ARG A 1 102 ? 50.752 -6.731 -33.368 1.00 84.38 102 ARG A N 1
ATOM 800 C CA . ARG A 1 102 ? 50.128 -6.516 -32.062 1.00 84.38 102 ARG A CA 1
ATOM 801 C C . ARG A 1 102 ? 49.299 -5.238 -32.068 1.00 84.38 102 ARG A C 1
ATOM 803 O O . ARG A 1 102 ? 48.179 -5.267 -31.585 1.00 84.38 102 ARG A O 1
ATOM 810 N N . VAL A 1 103 ? 49.810 -4.183 -32.707 1.00 88.38 103 VAL A N 1
ATOM 811 C CA . VAL A 1 103 ? 49.059 -2.935 -32.915 1.00 88.38 103 VAL A CA 1
ATOM 812 C C . VAL A 1 103 ? 47.759 -3.209 -33.675 1.00 88.38 103 VAL A C 1
ATOM 814 O O . VAL A 1 103 ? 46.695 -2.840 -33.197 1.00 88.38 103 VAL A O 1
ATOM 817 N N . ASN A 1 104 ? 47.816 -3.957 -34.781 1.00 90.81 104 ASN A N 1
ATOM 818 C CA . ASN A 1 104 ? 46.618 -4.301 -35.554 1.00 90.81 104 ASN A CA 1
ATOM 819 C C . ASN A 1 104 ? 45.604 -5.130 -34.740 1.00 90.81 104 ASN A C 1
ATOM 821 O O . ASN A 1 104 ? 44.403 -4.892 -34.824 1.00 90.81 104 ASN A O 1
ATOM 825 N N . ALA A 1 105 ? 46.075 -6.086 -33.929 1.00 90.75 105 ALA A N 1
ATOM 826 C CA . ALA A 1 105 ? 45.200 -6.892 -33.074 1.00 90.75 105 ALA A CA 1
ATOM 827 C C . ALA A 1 105 ? 44.529 -6.058 -31.967 1.00 90.75 105 ALA A C 1
ATOM 829 O O . ALA A 1 105 ? 43.354 -6.265 -31.651 1.00 90.75 105 ALA A O 1
ATOM 830 N N . ASP A 1 106 ? 45.259 -5.099 -31.396 1.00 91.19 106 ASP A N 1
ATOM 831 C CA . ASP A 1 106 ? 44.721 -4.171 -30.405 1.00 91.19 106 ASP A CA 1
ATOM 832 C C . ASP A 1 106 ? 43.702 -3.209 -31.050 1.00 91.19 106 ASP A C 1
ATOM 834 O O . ASP A 1 106 ? 42.651 -2.946 -30.461 1.00 91.19 106 ASP A O 1
ATOM 838 N N . GLU A 1 107 ? 43.935 -2.766 -32.290 1.00 95.12 107 GLU A N 1
ATOM 839 C CA . GLU A 1 107 ? 42.980 -1.967 -33.072 1.00 95.12 107 GLU A CA 1
ATOM 840 C C . GLU A 1 107 ? 41.682 -2.730 -33.395 1.00 95.12 107 GLU A C 1
ATOM 842 O O . GLU A 1 107 ? 40.589 -2.162 -33.298 1.00 95.12 107 GLU A O 1
ATOM 847 N N . ASP A 1 108 ? 41.767 -4.016 -33.751 1.00 96.12 108 ASP A N 1
ATOM 848 C CA . ASP A 1 108 ? 40.591 -4.872 -33.965 1.00 96.12 108 ASP A CA 1
ATOM 849 C C . ASP A 1 108 ? 39.760 -5.010 -32.680 1.00 96.12 108 ASP A C 1
ATOM 851 O 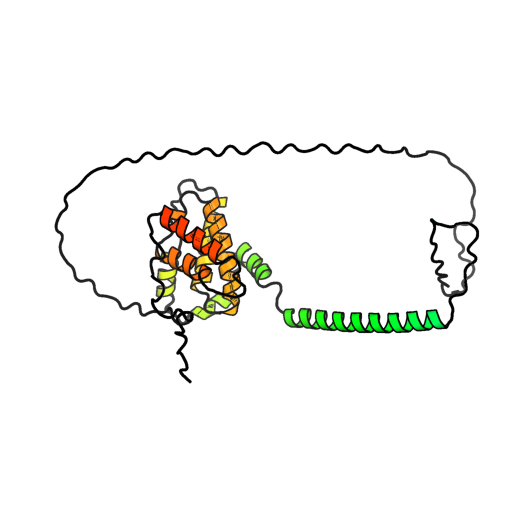O . ASP A 1 108 ? 38.538 -4.824 -32.691 1.00 96.12 108 ASP A O 1
ATOM 855 N N . ARG A 1 109 ? 40.426 -5.267 -31.548 1.00 94.12 109 ARG A N 1
ATOM 856 C CA . ARG A 1 109 ? 39.774 -5.373 -30.238 1.00 94.12 109 ARG A CA 1
ATOM 857 C C . ARG A 1 109 ? 39.142 -4.050 -29.805 1.00 94.12 109 ARG A C 1
ATOM 859 O O . ARG A 1 109 ? 38.044 -4.046 -29.246 1.00 94.12 109 ARG A O 1
ATOM 866 N N . ALA A 1 110 ? 39.807 -2.928 -30.076 1.00 94.75 110 ALA A N 1
ATOM 867 C CA . ALA A 1 110 ? 39.266 -1.602 -29.810 1.00 94.75 110 ALA A CA 1
ATOM 868 C C . ALA A 1 110 ? 37.984 -1.352 -30.623 1.00 94.75 110 ALA A C 1
ATOM 870 O O . ALA A 1 110 ? 36.998 -0.860 -30.072 1.00 94.75 110 ALA A O 1
ATOM 871 N N . ARG A 1 111 ? 37.944 -1.761 -31.900 1.00 96.75 111 ARG A N 1
ATOM 872 C CA . ARG A 1 111 ? 36.731 -1.674 -32.733 1.00 96.75 111 ARG A CA 1
ATOM 873 C C . ARG A 1 111 ? 35.575 -2.509 -32.183 1.00 96.75 111 ARG A C 1
ATOM 875 O O . ARG A 1 111 ? 34.448 -2.017 -32.143 1.00 96.75 111 ARG A O 1
ATOM 882 N N . GLU A 1 112 ? 35.839 -3.733 -31.729 1.00 97.00 112 GLU A N 1
ATOM 883 C CA . GLU A 1 112 ? 34.816 -4.595 -31.123 1.00 97.00 112 GLU A CA 1
ATOM 884 C C . GLU A 1 112 ? 34.238 -3.977 -29.839 1.00 97.00 112 GLU A C 1
ATOM 886 O O . GLU A 1 112 ? 33.018 -3.918 -29.662 1.00 97.00 112 GLU A O 1
ATOM 891 N N . LEU A 1 113 ? 35.103 -3.450 -28.965 1.00 95.94 113 LEU A N 1
ATOM 892 C CA . LEU A 1 113 ? 34.676 -2.772 -27.741 1.00 95.94 113 LEU A CA 1
ATOM 893 C C . LEU A 1 113 ? 33.848 -1.520 -28.042 1.00 95.94 113 LEU A C 1
ATOM 895 O O . LEU A 1 113 ? 32.795 -1.338 -27.435 1.00 95.94 113 LEU A O 1
ATOM 899 N N . MET A 1 114 ? 34.260 -0.704 -29.014 1.00 96.38 114 MET A N 1
ATOM 900 C CA . MET A 1 114 ? 33.502 0.480 -29.430 1.00 96.38 114 MET A CA 1
ATOM 901 C C . MET A 1 114 ? 32.133 0.115 -30.019 1.00 96.38 114 MET A C 1
ATOM 903 O O . MET A 1 114 ? 31.147 0.798 -29.748 1.00 96.38 114 MET A O 1
ATOM 907 N N . ALA A 1 115 ? 32.033 -0.980 -30.778 1.00 97.44 115 ALA A N 1
ATOM 908 C CA . ALA A 1 115 ? 30.749 -1.478 -31.271 1.00 97.44 115 ALA A CA 1
ATOM 909 C C . ALA A 1 115 ? 29.837 -1.952 -30.125 1.00 97.44 115 ALA A C 1
ATOM 911 O O . ALA A 1 115 ? 28.634 -1.686 -30.137 1.00 97.44 115 ALA A O 1
ATOM 912 N N . LYS A 1 116 ? 30.405 -2.613 -29.107 1.00 96.38 116 LYS A N 1
ATOM 913 C CA . LYS A 1 116 ? 29.665 -3.035 -27.912 1.00 96.38 116 LYS A CA 1
ATOM 914 C C . LYS A 1 116 ? 29.186 -1.845 -27.081 1.00 96.38 116 LYS A C 1
ATOM 916 O O . LYS A 1 116 ? 28.046 -1.872 -26.627 1.00 96.38 116 LYS A O 1
ATOM 921 N N . ILE A 1 117 ? 30.025 -0.822 -26.913 1.00 93.38 117 ILE A N 1
ATOM 922 C CA . ILE A 1 117 ? 29.662 0.423 -26.225 1.00 93.38 117 ILE A CA 1
ATOM 923 C C . ILE A 1 117 ? 28.488 1.082 -26.947 1.00 93.38 117 ILE A C 1
ATOM 925 O O . ILE A 1 117 ? 27.452 1.254 -26.322 1.00 93.38 117 ILE A O 1
ATOM 929 N N . ARG A 1 118 ? 28.569 1.295 -28.269 1.00 96.00 118 ARG A N 1
ATOM 930 C CA . ARG A 1 118 ? 27.453 1.879 -29.040 1.00 96.00 118 ARG A CA 1
ATOM 931 C C . ARG A 1 118 ? 26.155 1.085 -28.918 1.00 96.00 118 ARG A C 1
ATOM 933 O O . ARG A 1 118 ? 25.081 1.667 -28.839 1.00 96.00 118 ARG A O 1
ATOM 940 N N . ARG A 1 119 ? 26.236 -0.250 -28.908 1.00 96.12 119 ARG A N 1
ATOM 941 C CA . ARG A 1 119 ? 25.058 -1.104 -28.712 1.00 96.12 119 ARG A CA 1
ATOM 942 C C . ARG A 1 119 ? 24.443 -0.898 -27.326 1.00 96.12 119 ARG A C 1
ATOM 944 O O . ARG A 1 119 ? 23.231 -0.747 -27.236 1.00 96.12 119 ARG A O 1
ATOM 951 N N . LEU A 1 120 ? 25.260 -0.899 -26.273 1.00 92.50 120 LEU A N 1
ATOM 952 C CA . LEU A 1 120 ? 24.787 -0.671 -24.906 1.00 92.50 120 LEU A CA 1
ATOM 953 C C . LEU A 1 120 ? 24.242 0.746 -24.727 1.00 92.50 120 LEU A C 1
ATOM 955 O O . LEU A 1 120 ? 23.209 0.903 -24.097 1.00 92.50 120 LEU A O 1
ATOM 959 N N . GLU A 1 121 ? 24.880 1.751 -25.325 1.00 93.25 121 GLU A N 1
ATOM 960 C CA . GLU A 1 121 ? 24.383 3.128 -25.350 1.00 93.25 121 GLU A CA 1
ATOM 961 C C . GLU A 1 121 ? 23.012 3.201 -26.029 1.00 93.25 121 GLU A C 1
ATOM 963 O O . GLU A 1 121 ? 22.099 3.777 -25.456 1.00 93.25 121 GLU A O 1
ATOM 968 N N . SER A 1 122 ? 22.811 2.529 -27.172 1.00 93.38 122 SER A N 1
ATOM 969 C CA . SER A 1 122 ? 21.491 2.476 -27.825 1.00 93.38 122 SER A CA 1
ATOM 970 C C . SER A 1 122 ? 20.435 1.700 -27.026 1.00 93.38 122 SER A C 1
ATOM 972 O O . SER A 1 122 ? 19.252 2.015 -27.096 1.00 93.38 122 SER A O 1
ATOM 974 N N . GLU A 1 123 ? 20.839 0.679 -26.263 1.00 88.38 123 GLU A N 1
ATOM 975 C CA . GLU A 1 123 ? 19.940 -0.078 -25.384 1.00 88.38 123 GLU A CA 1
ATOM 976 C C . GLU A 1 123 ? 19.548 0.753 -24.159 1.00 88.38 123 GLU A C 1
ATOM 978 O O . GLU A 1 123 ? 18.384 0.753 -23.775 1.00 88.38 123 GLU A O 1
ATOM 983 N N . ILE A 1 124 ? 20.495 1.503 -23.589 1.00 83.12 124 ILE A N 1
ATOM 984 C CA . ILE A 1 124 ? 20.237 2.475 -22.525 1.00 83.12 124 ILE A CA 1
ATOM 985 C C . ILE A 1 124 ? 19.326 3.581 -23.048 1.00 83.12 124 ILE A C 1
ATOM 987 O O . ILE A 1 124 ? 18.325 3.852 -22.410 1.00 83.12 124 ILE A O 1
ATOM 991 N N . GLU A 1 125 ? 19.593 4.146 -24.224 1.00 86.31 125 GLU A N 1
ATOM 992 C CA . GLU A 1 125 ? 18.757 5.190 -24.825 1.00 86.31 125 GLU A CA 1
ATOM 993 C C . GLU A 1 125 ? 17.341 4.678 -25.137 1.00 86.31 125 GLU A C 1
ATOM 995 O O . GLU A 1 125 ? 16.366 5.394 -24.931 1.00 86.31 125 GLU A O 1
ATOM 1000 N N . LEU A 1 126 ? 17.190 3.422 -25.572 1.00 81.50 126 LEU A N 1
ATOM 1001 C CA . LEU A 1 126 ? 15.877 2.783 -25.704 1.00 81.50 126 LEU A CA 1
ATOM 1002 C C . LEU A 1 126 ? 15.191 2.611 -24.350 1.00 81.50 126 LEU A C 1
ATOM 1004 O O . LEU A 1 126 ? 14.006 2.899 -24.247 1.00 81.50 126 LEU A O 1
ATOM 1008 N N . LEU A 1 127 ? 15.907 2.167 -23.316 1.00 71.38 127 LEU A N 1
ATOM 1009 C CA . LEU A 1 127 ? 15.347 2.030 -21.973 1.00 71.38 127 LEU A CA 1
ATOM 1010 C C . LEU A 1 127 ? 14.980 3.388 -21.376 1.00 71.38 127 LEU A C 1
ATOM 1012 O O . LEU A 1 127 ? 13.929 3.486 -20.760 1.00 71.38 127 LEU A O 1
ATOM 1016 N N . GLU A 1 128 ? 15.793 4.423 -21.570 1.00 72.50 128 GLU A N 1
ATOM 1017 C CA . GLU A 1 128 ? 15.577 5.790 -21.088 1.00 72.50 128 GLU A CA 1
ATOM 1018 C C . GLU A 1 128 ? 14.438 6.482 -21.839 1.00 72.50 128 GLU A C 1
ATOM 1020 O O . GLU A 1 128 ? 13.610 7.129 -21.209 1.00 72.50 128 GLU A O 1
ATOM 1025 N N . ASN A 1 129 ? 14.319 6.289 -23.156 1.00 69.44 129 ASN A N 1
ATOM 1026 C CA . ASN A 1 129 ? 13.215 6.848 -23.939 1.00 69.44 129 ASN A CA 1
ATOM 1027 C C . ASN A 1 129 ? 11.903 6.060 -23.764 1.00 69.44 129 ASN A C 1
ATOM 1029 O O . ASN A 1 129 ? 10.836 6.668 -23.750 1.00 69.44 129 ASN A O 1
ATOM 1033 N N . ASP A 1 130 ? 11.949 4.738 -23.561 1.00 56.38 130 ASP A N 1
ATOM 1034 C CA . ASP A 1 130 ? 10.773 3.917 -23.200 1.00 56.38 130 ASP A CA 1
ATOM 1035 C C . ASP A 1 130 ? 10.379 4.102 -21.715 1.00 56.38 130 ASP A C 1
ATOM 1037 O O . ASP A 1 130 ? 9.252 3.815 -21.313 1.00 56.38 130 ASP A O 1
ATOM 1041 N N . THR A 1 131 ? 11.275 4.662 -20.890 1.00 49.72 131 THR A N 1
ATOM 1042 C CA . THR A 1 131 ? 10.969 5.168 -19.536 1.00 49.72 131 THR A CA 1
ATOM 1043 C C . THR A 1 131 ? 10.792 6.692 -19.476 1.00 49.72 131 THR A C 1
ATOM 1045 O O . THR A 1 131 ? 10.565 7.233 -18.395 1.00 49.72 131 THR A O 1
ATOM 1048 N N . GLY A 1 132 ? 10.808 7.383 -20.621 1.00 44.50 132 GLY A N 1
ATOM 1049 C CA . GLY A 1 132 ? 10.933 8.842 -20.746 1.00 44.50 132 GLY A CA 1
ATOM 1050 C C . GLY A 1 132 ? 9.715 9.686 -20.355 1.00 44.50 132 GLY A C 1
ATOM 1051 O O . GLY A 1 132 ? 9.787 10.905 -20.434 1.00 44.50 132 GLY A O 1
ATOM 1052 N N . ASP A 1 133 ? 8.630 9.067 -19.888 1.00 47.12 133 ASP A N 1
ATOM 1053 C CA . ASP A 1 133 ? 7.490 9.737 -19.227 1.00 47.12 133 ASP A CA 1
ATOM 1054 C C . ASP A 1 133 ? 7.229 9.159 -17.824 1.00 47.12 133 ASP A C 1
ATOM 1056 O O . ASP A 1 133 ? 6.142 9.242 -17.246 1.00 47.12 133 ASP A O 1
ATOM 1060 N N . VAL A 1 134 ? 8.249 8.514 -17.265 1.00 48.72 134 VAL A N 1
ATOM 1061 C CA . VAL A 1 134 ? 8.206 7.872 -15.966 1.00 48.72 134 VAL A CA 1
ATOM 1062 C C . VAL A 1 134 ? 9.423 8.344 -15.174 1.00 48.72 134 VAL A C 1
ATOM 1064 O O . VAL A 1 134 ? 10.312 7.568 -14.826 1.00 48.72 134 VAL A O 1
ATOM 1067 N N . GLU A 1 135 ? 9.434 9.631 -14.796 1.00 48.53 135 GLU A N 1
ATOM 1068 C CA . GLU A 1 135 ? 9.907 9.952 -13.443 1.00 48.53 135 GLU A CA 1
ATOM 1069 C C . GLU A 1 135 ? 9.294 8.883 -12.545 1.00 48.53 135 GLU A C 1
ATOM 1071 O O . GLU A 1 135 ? 8.066 8.779 -12.546 1.00 48.53 135 GLU A O 1
ATOM 1076 N N . ASP A 1 136 ? 10.127 8.041 -11.909 1.00 53.28 136 ASP A N 1
ATOM 1077 C CA . ASP A 1 136 ? 9.699 6.853 -11.161 1.00 53.28 136 ASP A CA 1
ATOM 1078 C C . ASP A 1 136 ? 8.330 7.160 -10.543 1.00 53.28 136 ASP A C 1
ATOM 1080 O O . ASP A 1 136 ? 8.237 8.042 -9.682 1.00 53.28 136 ASP A O 1
ATOM 1084 N N . PRO A 1 137 ? 7.227 6.574 -11.051 1.00 54.59 137 PRO A N 1
ATOM 1085 C CA . PRO A 1 137 ? 5.896 7.089 -10.763 1.00 54.59 137 PRO A CA 1
ATOM 1086 C C . PRO A 1 137 ? 5.596 6.862 -9.280 1.00 54.59 137 PRO A C 1
ATOM 1088 O O . PRO A 1 137 ? 4.652 7.417 -8.727 1.00 54.59 137 PRO A O 1
ATOM 1091 N N . VAL A 1 138 ? 6.432 6.047 -8.627 1.00 51.81 138 VAL A N 1
ATOM 1092 C CA . VAL A 1 138 ? 6.560 5.863 -7.196 1.00 51.81 138 VAL A CA 1
ATOM 1093 C C . VAL A 1 138 ? 7.213 7.073 -6.530 1.00 51.81 138 VAL A C 1
ATOM 1095 O O . VAL A 1 138 ? 6.669 7.518 -5.533 1.00 51.81 138 VAL A O 1
ATOM 1098 N N . LEU A 1 139 ? 8.312 7.639 -7.037 1.00 52.03 139 LEU A N 1
ATOM 1099 C CA . LEU A 1 139 ? 8.918 8.875 -6.524 1.00 52.03 139 LEU A CA 1
ATOM 1100 C C . LEU A 1 139 ? 8.052 10.109 -6.791 1.00 52.03 139 LEU A C 1
ATOM 1102 O O . LEU A 1 139 ? 7.854 10.884 -5.857 1.00 52.03 139 LEU A O 1
ATOM 1106 N N . MET A 1 140 ? 7.474 10.268 -7.987 1.00 58.06 140 MET A N 1
ATOM 1107 C CA . MET A 1 140 ? 6.590 11.401 -8.292 1.00 58.06 140 MET A CA 1
ATOM 1108 C C . MET A 1 140 ? 5.293 11.329 -7.462 1.00 58.06 140 MET A C 1
ATOM 1110 O O . MET A 1 140 ? 4.921 12.311 -6.817 1.00 58.06 140 MET A O 1
ATOM 1114 N N . ARG A 1 141 ? 4.678 10.138 -7.310 1.00 54.78 141 ARG A N 1
ATOM 1115 C CA . ARG A 1 141 ? 3.549 9.948 -6.374 1.00 54.78 141 ARG A CA 1
ATOM 1116 C C . ARG A 1 141 ? 3.938 9.991 -4.910 1.00 54.78 141 ARG A C 1
ATOM 1118 O O . ARG A 1 141 ? 3.132 10.435 -4.110 1.00 54.78 141 ARG A O 1
ATOM 1125 N N . LEU A 1 142 ? 5.119 9.529 -4.507 1.00 50.59 142 LEU A N 1
ATOM 1126 C CA . LEU A 1 142 ? 5.569 9.670 -3.118 1.00 50.59 142 LEU A CA 1
ATOM 1127 C C . LEU A 1 142 ? 5.791 11.139 -2.773 1.00 50.59 142 LEU A C 1
ATOM 1129 O O . LEU A 1 142 ? 5.564 11.506 -1.624 1.00 50.59 142 LEU A O 1
ATOM 1133 N N . ARG A 1 143 ? 6.189 11.964 -3.749 1.00 56.25 143 ARG A N 1
ATOM 1134 C CA . ARG A 1 143 ? 6.266 13.420 -3.616 1.00 56.25 143 ARG A CA 1
ATOM 1135 C C . ARG A 1 143 ? 4.874 14.045 -3.543 1.00 56.25 143 ARG A C 1
ATOM 1137 O O . ARG A 1 143 ? 4.637 14.802 -2.614 1.00 56.25 143 ARG A O 1
ATOM 1144 N N . ALA A 1 144 ? 3.937 13.649 -4.407 1.00 53.31 144 ALA A N 1
ATOM 1145 C CA . ALA A 1 144 ? 2.548 14.126 -4.371 1.00 53.31 144 ALA A CA 1
ATOM 1146 C C . ALA A 1 144 ? 1.808 13.713 -3.078 1.00 53.31 144 ALA A C 1
ATOM 1148 O O . ALA A 1 144 ? 1.201 14.539 -2.406 1.00 53.31 144 ALA A O 1
ATOM 1149 N N . VAL A 1 145 ? 1.961 12.457 -2.639 1.00 55.22 145 VAL A N 1
ATOM 1150 C CA . VAL A 1 145 ? 1.413 11.926 -1.373 1.00 55.22 145 VAL A CA 1
ATOM 1151 C C . VAL A 1 145 ? 2.092 12.546 -0.146 1.00 55.22 145 VAL A C 1
ATOM 1153 O O . VAL A 1 145 ? 1.477 12.617 0.916 1.00 55.22 145 VAL A O 1
ATOM 1156 N N . ALA A 1 146 ? 3.355 12.972 -0.250 1.00 57.41 146 ALA A N 1
ATOM 1157 C CA . ALA A 1 146 ? 4.035 13.708 0.817 1.00 57.41 146 ALA A CA 1
ATOM 1158 C C . ALA A 1 146 ? 3.664 15.202 0.852 1.00 57.41 146 ALA A C 1
ATOM 1160 O O . ALA A 1 146 ? 3.743 15.793 1.926 1.00 57.41 146 ALA A O 1
ATOM 1161 N N . ASN A 1 147 ? 3.251 15.781 -0.280 1.00 53.69 147 ASN A N 1
ATOM 1162 C CA . ASN A 1 147 ? 2.936 17.204 -0.432 1.00 53.69 147 ASN A CA 1
ATOM 1163 C C . ASN A 1 147 ? 1.428 17.529 -0.435 1.00 53.69 147 ASN A C 1
ATOM 1165 O O . ASN A 1 147 ? 1.079 18.687 -0.623 1.00 53.69 147 ASN A O 1
ATOM 1169 N N . ASP A 1 148 ? 0.542 16.552 -0.205 1.00 54.44 148 ASP A N 1
ATOM 1170 C CA . ASP A 1 148 ? -0.926 16.736 -0.211 1.00 54.44 148 ASP A CA 1
ATOM 1171 C C . ASP A 1 148 ? -1.486 17.268 -1.554 1.00 54.44 148 ASP A C 1
ATOM 1173 O O . ASP A 1 148 ? -2.614 17.757 -1.631 1.00 54.44 148 ASP A O 1
ATOM 1177 N N . GLU A 1 149 ? -0.716 17.146 -2.640 1.00 51.84 149 GLU A N 1
ATOM 1178 C CA . GLU A 1 149 ? -1.162 17.501 -3.987 1.00 51.84 149 GLU A CA 1
ATOM 1179 C C . GLU A 1 149 ? -2.008 16.351 -4.546 1.00 51.84 149 GLU A C 1
ATOM 1181 O O . GLU A 1 149 ? -1.510 15.271 -4.874 1.00 51.84 149 GLU A O 1
ATOM 1186 N N . LEU A 1 150 ? -3.324 16.584 -4.587 1.00 47.78 150 LEU A N 1
ATOM 1187 C CA . LEU A 1 150 ? -4.325 15.711 -5.197 1.00 47.78 150 LEU A CA 1
ATOM 1188 C C . LEU A 1 150 ? -3.917 15.342 -6.636 1.00 47.78 150 LEU A C 1
ATOM 1190 O O . LEU A 1 150 ? -3.830 16.210 -7.499 1.00 47.78 150 LEU A O 1
ATOM 1194 N N . ASP A 1 151 ? -3.736 14.045 -6.894 1.00 50.44 151 ASP A N 1
ATOM 1195 C CA . ASP A 1 151 ? -3.607 13.467 -8.239 1.00 50.44 151 ASP A CA 1
ATOM 1196 C C . ASP A 1 151 ? -4.926 13.768 -9.014 1.00 50.44 151 ASP A C 1
ATOM 1198 O O . ASP A 1 151 ? -5.980 13.265 -8.600 1.00 50.44 151 ASP A O 1
ATOM 1202 N N . PRO A 1 152 ? -4.927 14.566 -10.105 1.00 53.06 152 PRO A N 1
ATOM 1203 C CA . PRO A 1 152 ? -6.150 14.961 -10.828 1.00 53.06 152 PRO A CA 1
ATOM 1204 C C . PRO A 1 152 ? -6.853 13.789 -11.541 1.00 53.06 152 PRO A C 1
ATOM 1206 O O . PRO A 1 152 ? -8.006 13.891 -11.942 1.00 53.06 152 PRO A O 1
ATOM 1209 N N . ASP A 1 153 ? -6.194 12.635 -11.646 1.00 46.97 153 ASP A N 1
ATOM 1210 C CA . ASP A 1 153 ? -6.729 11.429 -12.290 1.00 46.97 153 ASP A CA 1
ATOM 1211 C C . ASP A 1 153 ? -7.729 10.630 -11.429 1.00 46.97 153 ASP A C 1
ATOM 1213 O O . ASP A 1 153 ? -8.328 9.662 -11.911 1.00 46.97 153 ASP A O 1
ATOM 1217 N N . ILE A 1 154 ? -7.930 10.994 -10.155 1.00 51.72 154 ILE A N 1
ATOM 1218 C CA . ILE A 1 154 ? -8.915 10.332 -9.274 1.00 51.72 154 ILE A CA 1
ATOM 1219 C C . ILE A 1 154 ? -10.363 10.658 -9.698 1.00 51.72 154 ILE A C 1
ATOM 1221 O O . ILE A 1 154 ? -11.282 9.903 -9.372 1.00 51.72 154 ILE A O 1
ATOM 1225 N N . ASP A 1 155 ? -10.567 11.700 -10.509 1.00 46.25 155 ASP A N 1
ATOM 1226 C CA . ASP A 1 155 ? -11.883 12.117 -11.013 1.00 46.25 155 ASP A CA 1
ATOM 1227 C C . ASP A 1 155 ? -12.546 11.104 -11.966 1.00 46.25 155 ASP A C 1
ATOM 1229 O O . ASP A 1 155 ? -13.752 11.163 -12.207 1.00 46.25 155 ASP A O 1
ATOM 1233 N N . THR A 1 156 ? -11.817 10.100 -12.459 1.00 48.19 156 THR A N 1
ATOM 1234 C CA . THR A 1 156 ? -12.367 9.098 -13.395 1.00 48.19 156 THR A CA 1
ATOM 1235 C C . THR A 1 156 ? -13.212 7.992 -12.743 1.00 48.19 156 THR A C 1
ATOM 1237 O O . THR A 1 156 ? -13.761 7.144 -13.444 1.00 48.19 156 THR A O 1
ATOM 1240 N N . LEU A 1 157 ? -13.392 8.001 -11.415 1.00 46.84 157 LEU A N 1
ATOM 1241 C CA . LEU A 1 157 ? -14.324 7.103 -10.705 1.00 46.84 157 LEU A CA 1
ATOM 1242 C C . LEU A 1 157 ? -15.710 7.722 -10.445 1.00 46.84 157 LEU A C 1
ATOM 1244 O O . LEU A 1 157 ? -16.549 7.093 -9.798 1.00 46.84 157 LEU A O 1
ATOM 1248 N N . ALA A 1 158 ? -15.971 8.914 -10.989 1.00 41.56 158 ALA A N 1
ATOM 1249 C CA . ALA A 1 158 ? -17.214 9.670 -10.825 1.00 41.56 158 ALA A CA 1
ATOM 1250 C C . ALA A 1 158 ? -18.467 9.057 -11.495 1.00 41.56 158 ALA A C 1
ATOM 1252 O O . ALA A 1 158 ? -19.548 9.629 -11.384 1.00 41.56 158 ALA A O 1
ATOM 1253 N N . GLU A 1 159 ? -18.366 7.904 -12.168 1.00 51.69 159 GLU A N 1
ATOM 1254 C CA . GLU A 1 159 ? -19.543 7.191 -12.702 1.00 51.69 159 GLU A CA 1
ATOM 1255 C C . GLU A 1 159 ? -20.272 6.337 -11.647 1.00 51.69 159 GLU A C 1
ATOM 1257 O O . GLU A 1 159 ? -21.436 5.979 -11.834 1.00 51.69 159 GLU A O 1
ATOM 1262 N N . ALA A 1 160 ? -19.618 6.009 -10.528 1.00 54.94 160 ALA A N 1
ATOM 1263 C CA . ALA A 1 160 ? -20.288 5.424 -9.370 1.00 54.94 160 ALA A CA 1
ATOM 1264 C C . ALA A 1 160 ? -20.951 6.535 -8.546 1.00 54.94 160 ALA A C 1
ATOM 1266 O O . ALA A 1 160 ? -20.363 7.601 -8.386 1.00 54.94 160 ALA A O 1
ATOM 1267 N N . ASP A 1 161 ? -22.146 6.276 -7.998 1.00 66.50 161 ASP A N 1
ATOM 1268 C CA . ASP A 1 161 ? -22.858 7.230 -7.138 1.00 66.50 161 ASP A CA 1
ATOM 1269 C C . ASP A 1 161 ? -21.907 7.733 -6.033 1.00 66.50 161 ASP A C 1
ATOM 1271 O O . ASP A 1 161 ? -21.515 6.947 -5.152 1.00 66.50 161 ASP A O 1
ATOM 1275 N N . PRO A 1 162 ? -21.471 9.009 -6.092 1.00 78.75 162 PRO A N 1
ATOM 1276 C CA . PRO A 1 162 ? -20.366 9.496 -5.278 1.00 78.75 162 PRO A CA 1
ATOM 1277 C C . PRO A 1 162 ? -20.684 9.397 -3.785 1.00 78.75 162 PRO A C 1
ATOM 1279 O O . PRO A 1 162 ? -19.770 9.307 -2.966 1.00 78.75 162 PRO A O 1
ATOM 1282 N N . GLU A 1 163 ? -21.964 9.361 -3.406 1.00 84.69 163 GLU A N 1
ATOM 1283 C CA . GLU A 1 163 ? -22.367 9.158 -2.018 1.00 84.69 163 GLU A CA 1
ATOM 1284 C C . GLU A 1 163 ? -22.112 7.740 -1.507 1.00 84.69 163 GLU A C 1
ATOM 1286 O O . GLU A 1 163 ? -21.652 7.581 -0.374 1.00 84.69 163 GLU A O 1
ATOM 1291 N N . SER A 1 164 ? -22.387 6.710 -2.313 1.00 85.06 164 SER A N 1
ATOM 1292 C CA . SER A 1 164 ? -22.181 5.316 -1.899 1.00 85.06 164 SER A CA 1
ATOM 1293 C C . SER A 1 164 ? -20.700 5.052 -1.648 1.00 85.06 164 SER A C 1
ATOM 1295 O O . SER A 1 164 ? -20.328 4.543 -0.591 1.00 85.06 164 SER A O 1
ATOM 1297 N N . VAL A 1 165 ? -19.849 5.501 -2.575 1.00 85.44 165 VAL A N 1
ATOM 1298 C CA . VAL A 1 165 ? -18.391 5.359 -2.464 1.00 85.44 165 VAL A CA 1
ATOM 1299 C C . VAL A 1 165 ? -17.862 6.111 -1.243 1.00 85.44 165 VAL A C 1
ATOM 1301 O O . VAL A 1 165 ? -17.038 5.578 -0.504 1.00 85.44 165 VAL A O 1
ATOM 1304 N N . ARG A 1 166 ? -18.358 7.327 -0.971 1.00 86.81 166 ARG A N 1
ATOM 1305 C CA . ARG A 1 166 ? -17.969 8.090 0.229 1.00 86.81 166 ARG A CA 1
ATOM 1306 C C . ARG A 1 166 ? -18.321 7.349 1.517 1.00 86.81 166 ARG A C 1
ATOM 1308 O O . ARG A 1 166 ? -17.469 7.244 2.3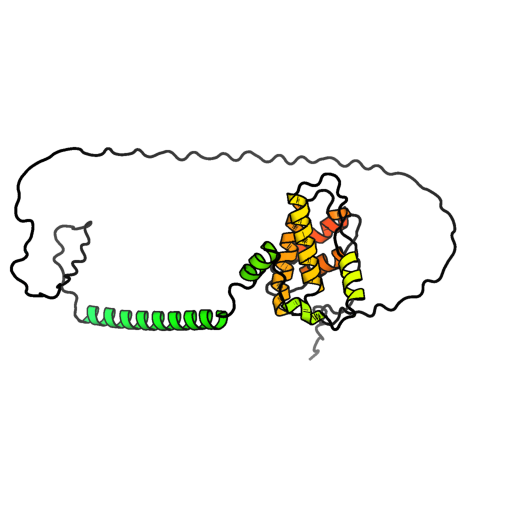93 1.00 86.81 166 ARG A O 1
ATOM 1315 N N . ARG A 1 167 ? -19.533 6.790 1.619 1.00 91.62 167 ARG A N 1
ATOM 1316 C CA . ARG A 1 167 ? -19.962 6.018 2.802 1.00 91.62 167 ARG A CA 1
ATOM 1317 C C . ARG A 1 167 ? -19.104 4.773 3.016 1.00 91.62 167 ARG A C 1
ATOM 1319 O O . ARG A 1 167 ? -18.750 4.464 4.152 1.00 91.62 167 ARG A O 1
ATOM 1326 N N . GLU A 1 168 ? -18.751 4.076 1.940 1.00 91.56 168 GLU A N 1
ATOM 1327 C CA . GLU A 1 168 ? -17.862 2.913 1.995 1.00 91.56 168 GLU A CA 1
ATOM 1328 C C . GLU A 1 168 ? -16.451 3.312 2.438 1.00 91.56 168 GLU A C 1
ATOM 1330 O O . GLU A 1 168 ? -15.908 2.714 3.368 1.00 91.56 168 GLU A O 1
ATOM 1335 N N . LEU A 1 169 ? -15.884 4.372 1.852 1.00 91.44 169 LEU A N 1
ATOM 1336 C CA . LEU A 1 169 ? -14.579 4.903 2.247 1.00 91.44 169 LEU A CA 1
ATOM 1337 C C . LEU A 1 169 ? -14.559 5.338 3.718 1.00 91.44 169 LEU A C 1
ATOM 1339 O O . LEU A 1 169 ? -13.610 5.015 4.430 1.00 91.44 169 LEU A O 1
ATOM 1343 N N . ASP A 1 170 ? -15.608 6.000 4.203 1.00 93.88 170 ASP A N 1
ATOM 1344 C CA . ASP A 1 170 ? -15.727 6.408 5.607 1.00 93.88 170 ASP A CA 1
ATOM 1345 C C . ASP A 1 170 ? -15.808 5.217 6.573 1.00 93.88 170 ASP A C 1
ATOM 1347 O O . ASP A 1 170 ? -15.356 5.324 7.720 1.00 93.88 170 ASP A O 1
ATOM 1351 N N . GLY A 1 171 ? -16.368 4.091 6.118 1.00 95.12 171 GLY A N 1
ATOM 1352 C CA . GLY A 1 171 ? -16.398 2.821 6.847 1.00 95.12 171 GLY A CA 1
ATOM 1353 C C . GLY A 1 171 ? -15.053 2.088 6.866 1.00 95.12 171 GLY A C 1
ATOM 1354 O O . GLY A 1 171 ? -14.803 1.300 7.777 1.00 95.12 171 GLY A O 1
ATOM 1355 N N . LEU A 1 172 ? -14.175 2.369 5.898 1.00 94.94 172 LEU A N 1
ATOM 1356 C CA . LEU A 1 172 ? -12.823 1.805 5.802 1.00 94.94 172 LEU A CA 1
ATOM 1357 C C . LEU A 1 172 ? -11.778 2.585 6.608 1.00 94.94 172 LEU A C 1
ATOM 1359 O O . LEU A 1 172 ? -10.696 2.063 6.897 1.00 94.94 172 LEU A O 1
ATOM 1363 N N . MET A 1 173 ? -12.065 3.840 6.950 1.00 95.75 173 MET A N 1
ATOM 1364 C CA . MET A 1 173 ? -11.120 4.683 7.672 1.00 95.75 173 MET A CA 1
ATOM 1365 C C . MET A 1 173 ? -10.923 4.214 9.111 1.00 95.75 173 MET A C 1
ATOM 1367 O O . MET A 1 173 ? -11.869 4.075 9.886 1.00 95.75 173 MET A O 1
ATOM 1371 N N . VAL A 1 174 ? -9.657 4.064 9.495 1.00 95.75 174 VAL A N 1
ATOM 1372 C CA . VAL A 1 174 ? -9.262 3.767 10.869 1.00 95.75 174 VAL A CA 1
ATOM 1373 C C . VAL A 1 174 ? -9.380 5.049 11.691 1.00 95.75 174 VAL A C 1
ATOM 1375 O O . VAL A 1 174 ? -8.695 6.042 11.418 1.00 95.75 174 VAL A O 1
ATOM 1378 N N . LYS A 1 175 ? -10.270 5.033 12.688 1.00 95.06 175 LYS A N 1
ATOM 1379 C CA . LYS A 1 175 ? -10.562 6.168 13.572 1.00 95.06 175 LYS A CA 1
ATOM 1380 C C . LYS A 1 175 ? -10.035 5.847 14.964 1.00 95.06 175 LYS A C 1
ATOM 1382 O O . LYS A 1 175 ? -10.556 4.956 15.628 1.00 95.06 175 LYS A O 1
ATOM 1387 N N . LEU A 1 176 ? -9.009 6.571 15.404 1.00 91.75 176 LEU A N 1
ATOM 1388 C CA . LEU A 1 176 ? -8.562 6.516 16.793 1.00 91.75 176 LEU A CA 1
ATOM 1389 C C . LEU A 1 176 ? -9.172 7.671 17.592 1.00 91.75 176 LEU A C 1
ATOM 1391 O O . LEU A 1 176 ? -9.344 8.764 17.046 1.00 91.75 176 LEU A O 1
ATOM 1395 N N . PRO A 1 177 ? -9.487 7.456 18.882 1.00 88.06 177 PRO A N 1
ATOM 1396 C CA . PRO A 1 177 ? -9.895 8.545 19.751 1.00 88.06 177 PRO A CA 1
ATOM 1397 C C . PRO A 1 177 ? -8.759 9.579 19.842 1.00 88.06 177 PRO A C 1
ATOM 1399 O O . PRO A 1 177 ? -7.592 9.193 19.923 1.00 88.06 177 PRO A O 1
ATOM 1402 N N . PRO A 1 178 ? -9.067 10.886 19.893 1.00 79.88 178 PRO A N 1
ATOM 1403 C CA . PRO A 1 178 ? -8.070 11.966 19.917 1.00 79.88 178 PRO A CA 1
ATOM 1404 C C . PRO A 1 178 ? -7.246 12.032 21.217 1.00 79.88 178 PRO A C 1
ATOM 1406 O O . PRO A 1 178 ? -6.536 13.003 21.463 1.00 79.88 178 PRO A O 1
ATOM 1409 N N . SER A 1 179 ? -7.349 11.028 22.087 1.00 69.88 179 SER A N 1
ATOM 1410 C CA . SER A 1 179 ? -6.787 11.053 23.431 1.00 69.88 179 SER A CA 1
ATOM 1411 C C . SER A 1 179 ? -5.270 10.846 23.406 1.00 69.88 179 SER A C 1
ATOM 1413 O O . SER A 1 179 ? -4.788 9.725 23.537 1.00 69.88 179 SER A O 1
ATOM 1415 N N . GLY A 1 180 ? -4.520 11.942 23.268 1.00 69.12 180 GLY A N 1
ATOM 1416 C CA . GLY A 1 180 ? -3.092 12.011 23.597 1.00 69.12 180 GLY A CA 1
ATOM 1417 C C . GLY A 1 180 ? -2.125 11.396 22.582 1.00 69.12 180 GLY A C 1
ATOM 1418 O O . GLY A 1 180 ? -0.974 11.151 22.935 1.00 69.12 180 GLY A O 1
ATOM 1419 N N . ALA A 1 181 ? -2.560 11.139 21.346 1.00 75.88 181 ALA A N 1
ATOM 1420 C CA . ALA A 1 181 ? -1.667 10.654 20.296 1.00 75.88 181 ALA A CA 1
ATOM 1421 C C . ALA A 1 181 ? -0.619 11.721 19.935 1.00 75.88 181 ALA A C 1
ATOM 1423 O O . ALA A 1 181 ? -0.950 12.901 19.789 1.00 75.88 181 ALA A O 1
ATOM 1424 N N . ALA A 1 182 ? 0.643 11.315 19.770 1.00 86.94 182 ALA A N 1
ATOM 1425 C CA . ALA A 1 182 ? 1.676 12.227 19.299 1.00 86.94 182 ALA A CA 1
ATOM 1426 C C . ALA A 1 182 ? 1.370 12.650 17.846 1.00 86.94 182 ALA A C 1
ATOM 1428 O O . ALA A 1 182 ? 0.801 11.864 17.081 1.00 86.94 182 ALA A O 1
ATOM 1429 N N . PRO A 1 183 ? 1.781 13.854 17.402 1.00 86.00 183 PRO A N 1
ATOM 1430 C CA . PRO A 1 183 ? 1.535 14.302 16.026 1.00 86.00 183 PRO A CA 1
ATOM 1431 C C . PRO A 1 183 ? 2.089 13.317 14.980 1.00 86.00 183 PRO A C 1
ATOM 1433 O O . PRO A 1 183 ? 1.481 13.100 13.934 1.00 86.00 183 PRO A O 1
ATOM 1436 N N . THR A 1 184 ? 3.195 12.635 15.292 1.00 85.81 184 THR A N 1
ATOM 1437 C CA . THR A 1 184 ? 3.807 11.590 14.453 1.00 85.81 184 THR A CA 1
ATOM 1438 C C . THR A 1 184 ? 2.920 10.368 14.228 1.00 85.81 184 THR A C 1
ATOM 1440 O O . THR A 1 184 ? 3.030 9.693 13.194 1.00 85.81 184 THR A O 1
ATOM 1443 N N . ASP A 1 185 ? 2.063 10.066 15.197 1.00 91.12 185 ASP A N 1
ATOM 1444 C CA . ASP A 1 185 ? 1.168 8.914 15.180 1.00 91.12 185 ASP A CA 1
ATOM 1445 C C . ASP A 1 185 ? -0.002 9.236 14.256 1.00 91.12 185 ASP A C 1
ATOM 1447 O O . ASP A 1 185 ? -0.344 8.446 13.374 1.00 91.12 185 ASP A O 1
ATOM 1451 N N . GLN A 1 186 ? -0.517 10.464 14.367 1.00 90.75 186 GLN A N 1
ATOM 1452 C CA . GLN A 1 186 ? -1.566 10.984 13.502 1.00 90.75 186 GLN A CA 1
ATOM 1453 C C . GLN A 1 186 ? -1.119 11.062 12.037 1.00 90.75 186 GLN A C 1
ATOM 1455 O O . GLN A 1 186 ? -1.871 10.643 11.160 1.00 90.75 186 GLN A O 1
ATOM 1460 N N . THR A 1 187 ? 0.123 11.477 11.751 1.00 92.50 187 THR A N 1
ATOM 1461 C CA . THR A 1 187 ? 0.674 11.439 10.381 1.00 92.50 187 THR A CA 1
ATOM 1462 C C . THR A 1 187 ? 0.734 10.012 9.827 1.00 92.50 187 THR A C 1
ATOM 1464 O O . THR A 1 187 ? 0.424 9.770 8.660 1.00 92.50 187 THR A O 1
ATOM 1467 N N . SER A 1 188 ? 1.126 9.042 10.656 1.00 94.12 188 SER A N 1
ATOM 1468 C CA . SER A 1 188 ? 1.238 7.639 10.232 1.00 94.12 188 SER A CA 1
ATOM 1469 C C . SER A 1 188 ? -0.138 7.025 9.958 1.00 94.12 188 SER A C 1
ATOM 1471 O O . SER A 1 188 ? -0.302 6.299 8.977 1.00 94.12 188 SER A O 1
ATOM 1473 N N . LEU A 1 189 ? -1.132 7.369 10.781 1.00 95.38 189 LEU A N 1
ATOM 1474 C CA . LEU A 1 189 ? -2.527 6.975 10.603 1.00 95.38 189 LEU A CA 1
ATOM 1475 C C . LEU A 1 189 ? -3.153 7.618 9.357 1.00 95.38 189 LEU A C 1
ATOM 1477 O O . LEU A 1 189 ? -3.800 6.928 8.571 1.00 95.38 189 LEU A O 1
ATOM 1481 N N . ALA A 1 190 ? -2.925 8.917 9.144 1.00 93.88 190 ALA A N 1
ATOM 1482 C CA . ALA A 1 190 ? -3.397 9.634 7.962 1.00 93.88 190 ALA A CA 1
ATOM 1483 C C . ALA A 1 190 ? -2.844 9.005 6.675 1.00 93.88 190 ALA A C 1
ATOM 1485 O O . ALA A 1 190 ? -3.603 8.733 5.745 1.00 93.88 190 ALA A O 1
ATOM 1486 N N . ARG A 1 191 ? -1.546 8.667 6.658 1.00 94.12 191 ARG A N 1
ATOM 1487 C CA . ARG A 1 191 ? -0.921 7.972 5.525 1.00 94.12 191 ARG A CA 1
ATOM 1488 C C . ARG A 1 191 ? -1.534 6.593 5.276 1.00 94.12 191 ARG A C 1
ATOM 1490 O O . ARG A 1 191 ? -1.792 6.259 4.125 1.00 94.12 191 ARG A O 1
ATOM 1497 N N . LEU A 1 192 ? -1.798 5.806 6.325 1.00 96.94 192 LEU A N 1
ATOM 1498 C CA . LEU A 1 192 ? -2.486 4.517 6.188 1.00 96.94 192 LEU A CA 1
ATOM 1499 C C . LEU A 1 192 ? -3.886 4.689 5.582 1.00 96.94 192 LEU A C 1
ATOM 1501 O O . LEU A 1 192 ? -4.214 4.007 4.614 1.00 96.94 192 LEU A O 1
ATOM 1505 N N . ASN A 1 193 ? -4.678 5.629 6.101 1.00 96.38 193 ASN A N 1
ATOM 1506 C CA . ASN A 1 193 ? -6.017 5.917 5.587 1.00 96.38 193 ASN A CA 1
ATOM 1507 C C . ASN A 1 193 ? -5.986 6.372 4.119 1.00 96.38 193 ASN A C 1
ATOM 1509 O O . ASN A 1 193 ? -6.842 5.960 3.338 1.00 96.38 193 ASN A O 1
ATOM 1513 N N . ASN A 1 194 ? -4.982 7.152 3.713 1.00 93.88 194 ASN A N 1
ATOM 1514 C CA . ASN A 1 194 ? -4.820 7.533 2.312 1.00 93.88 194 ASN A CA 1
ATOM 1515 C C . ASN A 1 194 ? -4.481 6.321 1.422 1.00 93.88 194 ASN A C 1
ATOM 1517 O O . ASN A 1 194 ? -5.134 6.080 0.408 1.00 93.88 194 ASN A O 1
ATOM 1521 N N . CYS A 1 195 ? -3.526 5.480 1.834 1.00 94.94 195 CYS A N 1
ATOM 1522 C CA . CYS A 1 195 ? -3.196 4.256 1.099 1.00 94.94 195 CYS A CA 1
ATOM 1523 C C . CYS A 1 195 ? -4.387 3.288 0.989 1.00 94.94 195 CYS A C 1
ATOM 1525 O O . CYS A 1 195 ? -4.533 2.629 -0.038 1.00 94.94 195 CYS A O 1
ATOM 1527 N N . LEU A 1 196 ? -5.247 3.210 2.011 1.00 95.69 196 LEU A N 1
ATOM 1528 C CA . LEU A 1 196 ? -6.477 2.412 1.976 1.00 95.69 196 LEU A CA 1
ATOM 1529 C C . LEU A 1 196 ? -7.470 2.934 0.935 1.00 95.69 196 LEU A C 1
ATOM 1531 O O . LEU A 1 196 ? -8.010 2.137 0.171 1.00 95.69 196 LEU A O 1
ATOM 1535 N N . ARG A 1 197 ? -7.661 4.258 0.853 1.00 92.69 197 ARG A N 1
ATOM 1536 C CA . ARG A 1 197 ? -8.490 4.882 -0.191 1.00 92.69 197 ARG A CA 1
ATOM 1537 C C . ARG A 1 197 ? -7.962 4.545 -1.581 1.00 92.69 197 ARG A C 1
ATOM 1539 O O . ARG A 1 197 ? -8.719 4.063 -2.418 1.00 92.69 197 ARG A O 1
ATOM 1546 N N . HIS A 1 198 ? -6.659 4.706 -1.811 1.00 90.38 198 HIS A N 1
ATOM 1547 C CA . HIS A 1 198 ? -6.054 4.346 -3.094 1.00 90.38 198 HIS A CA 1
ATOM 1548 C C . HIS A 1 198 ? -6.191 2.855 -3.409 1.00 90.38 198 HIS A C 1
ATOM 1550 O O . HIS A 1 198 ? -6.476 2.504 -4.548 1.00 90.38 198 HIS A O 1
ATOM 1556 N N . ALA A 1 199 ? -6.020 1.970 -2.424 1.00 93.56 199 ALA A N 1
ATOM 1557 C CA . ALA A 1 199 ? -6.189 0.531 -2.617 1.00 93.56 199 ALA A CA 1
ATOM 1558 C C . ALA A 1 199 ? -7.633 0.150 -2.959 1.00 93.56 199 ALA A C 1
ATOM 1560 O O . ALA A 1 199 ? -7.837 -0.716 -3.808 1.00 93.56 199 ALA A O 1
ATOM 1561 N N . TYR A 1 200 ? -8.612 0.818 -2.346 1.00 92.19 200 TYR A N 1
ATOM 1562 C CA . TYR A 1 200 ? -10.030 0.637 -2.648 1.00 92.19 200 TYR A CA 1
ATOM 1563 C C . TYR A 1 200 ? -10.372 1.079 -4.075 1.00 92.19 200 TYR A C 1
ATOM 1565 O O . TYR A 1 200 ? -11.021 0.355 -4.825 1.00 92.19 200 TYR A O 1
ATOM 1573 N N . LEU A 1 201 ? -9.868 2.248 -4.470 1.00 88.88 201 LEU A N 1
ATOM 1574 C CA . LEU A 1 201 ? -10.136 2.869 -5.767 1.00 88.88 201 LEU A CA 1
ATOM 1575 C C . LEU A 1 201 ? -9.263 2.308 -6.908 1.00 88.88 201 LEU A C 1
ATOM 1577 O O . LEU A 1 201 ? -9.476 2.650 -8.068 1.00 88.88 201 LEU A O 1
ATOM 1581 N N . ALA A 1 202 ? -8.287 1.436 -6.623 1.00 86.94 202 ALA A N 1
ATOM 1582 C CA . ALA A 1 202 ? -7.348 0.891 -7.608 1.00 86.94 202 ALA A CA 1
ATOM 1583 C C . ALA A 1 202 ? -8.011 -0.077 -8.613 1.00 86.94 202 ALA A C 1
ATOM 1585 O O . ALA A 1 202 ? -7.878 -1.312 -8.545 1.00 86.94 202 ALA A O 1
ATOM 1586 N N . THR A 1 203 ? -8.689 0.485 -9.611 1.00 79.56 203 THR A N 1
ATOM 1587 C CA . THR A 1 203 ? -9.265 -0.252 -10.741 1.00 79.56 203 THR A CA 1
ATOM 1588 C C . THR A 1 203 ? -8.192 -0.706 -11.731 1.00 79.56 203 THR A C 1
ATOM 1590 O O . THR A 1 203 ? -8.268 -1.840 -12.220 1.00 79.56 203 THR A O 1
ATOM 1593 N N . ASP A 1 204 ? -7.163 0.118 -11.943 1.00 83.81 204 ASP A N 1
ATOM 1594 C CA . ASP A 1 204 ? -6.062 -0.121 -12.879 1.00 83.81 204 ASP A CA 1
ATOM 1595 C C . ASP A 1 204 ? -5.098 -1.234 -12.398 1.00 83.81 204 ASP A C 1
ATOM 1597 O O . ASP A 1 204 ? -4.446 -1.094 -11.356 1.00 83.81 204 ASP A O 1
ATOM 1601 N N . PRO A 1 205 ? -4.963 -2.352 -13.143 1.00 85.75 205 PRO A N 1
ATOM 1602 C CA . PRO A 1 205 ? -3.998 -3.408 -12.849 1.00 85.75 205 PRO A CA 1
ATOM 1603 C C . PRO A 1 205 ? -2.536 -2.947 -12.782 1.00 85.75 205 PRO A C 1
ATOM 1605 O O . PRO A 1 205 ? -1.787 -3.526 -11.993 1.00 85.75 205 PRO A O 1
ATOM 1608 N N . ALA A 1 206 ? -2.131 -1.940 -13.562 1.00 87.69 206 ALA A N 1
ATOM 1609 C CA . ALA A 1 206 ? -0.738 -1.499 -13.655 1.00 87.69 206 ALA A CA 1
ATOM 1610 C C . ALA A 1 206 ? -0.263 -0.786 -12.379 1.00 87.69 206 ALA A C 1
ATOM 1612 O O . ALA A 1 206 ? 0.870 -0.980 -11.942 1.00 87.69 206 ALA A O 1
ATOM 1613 N N . ARG A 1 207 ? -1.148 -0.022 -11.722 1.00 84.94 207 ARG A N 1
ATOM 1614 C CA . ARG A 1 207 ? -0.835 0.746 -10.497 1.00 84.94 207 ARG A CA 1
ATOM 1615 C C . ARG A 1 207 ? -0.889 -0.093 -9.213 1.00 84.94 207 ARG A C 1
ATOM 1617 O O . ARG A 1 207 ? -0.293 0.266 -8.195 1.00 84.94 207 ARG A O 1
ATOM 1624 N N . ARG A 1 208 ? -1.581 -1.236 -9.231 1.00 88.75 208 ARG A N 1
ATOM 1625 C CA . ARG A 1 208 ? -1.791 -2.083 -8.042 1.00 88.75 208 ARG A CA 1
ATOM 1626 C C . ARG A 1 208 ? -0.512 -2.587 -7.351 1.00 88.75 208 ARG A C 1
ATOM 1628 O O . ARG A 1 208 ? -0.523 -2.613 -6.119 1.00 88.75 208 ARG A O 1
ATOM 1635 N N . PRO A 1 209 ? 0.573 -3.002 -8.042 1.00 90.38 209 PRO A N 1
ATOM 1636 C CA . PRO A 1 209 ? 1.796 -3.443 -7.369 1.00 90.38 209 PRO A CA 1
ATOM 1637 C C . PRO A 1 209 ? 2.377 -2.364 -6.453 1.00 90.38 209 PRO A C 1
ATOM 1639 O O . PRO A 1 209 ? 2.735 -2.675 -5.315 1.00 90.38 209 PRO A O 1
ATOM 1642 N N . THR A 1 210 ? 2.400 -1.115 -6.927 1.00 89.56 210 THR A N 1
ATOM 1643 C CA . THR A 1 210 ? 2.880 0.059 -6.190 1.00 89.56 210 THR A CA 1
ATOM 1644 C C . THR A 1 210 ? 1.977 0.373 -5.006 1.00 89.56 210 THR A C 1
ATOM 1646 O O . THR A 1 210 ? 2.453 0.451 -3.874 1.00 89.56 210 THR A O 1
ATOM 1649 N N . ILE A 1 211 ? 0.662 0.465 -5.236 1.00 91.31 211 ILE A N 1
ATOM 1650 C CA . ILE A 1 211 ? -0.318 0.768 -4.180 1.00 91.31 211 ILE A CA 1
ATOM 165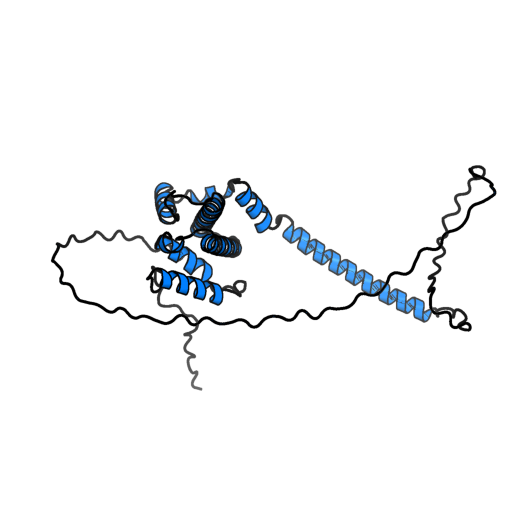1 C C . ILE A 1 211 ? -0.254 -0.277 -3.063 1.00 91.31 211 ILE A C 1
ATOM 1653 O O . ILE A 1 211 ? -0.248 0.071 -1.888 1.00 91.31 211 ILE A O 1
ATOM 1657 N N . ARG A 1 212 ? -0.127 -1.561 -3.410 1.00 93.94 212 ARG A N 1
ATOM 1658 C CA . ARG A 1 212 ? 0.027 -2.652 -2.442 1.00 93.94 212 ARG A CA 1
ATOM 1659 C C . ARG A 1 212 ? 1.291 -2.513 -1.590 1.00 93.94 212 ARG A C 1
ATOM 1661 O O . ARG A 1 212 ? 1.230 -2.761 -0.385 1.00 93.94 212 ARG A O 1
ATOM 1668 N N . GLN A 1 213 ? 2.429 -2.173 -2.201 1.00 93.94 213 GLN A N 1
ATOM 1669 C CA . GLN A 1 213 ? 3.688 -1.982 -1.474 1.00 93.94 213 GLN A CA 1
ATOM 1670 C C . GLN A 1 213 ? 3.603 -0.783 -0.526 1.00 93.94 213 GLN A C 1
ATOM 1672 O O . GLN A 1 213 ? 4.000 -0.894 0.633 1.00 93.94 213 GLN A O 1
ATOM 1677 N N . GLU A 1 214 ? 3.055 0.342 -0.987 1.00 93.69 214 GLU A N 1
ATOM 1678 C CA . GLU A 1 214 ? 2.865 1.528 -0.149 1.00 93.69 214 GLU A CA 1
ATOM 1679 C C . GLU A 1 214 ? 1.857 1.286 0.974 1.00 93.69 214 GLU A C 1
ATOM 1681 O O . GLU A 1 214 ? 2.126 1.653 2.118 1.00 93.69 214 GLU A O 1
ATOM 1686 N N . LEU A 1 215 ? 0.760 0.575 0.695 1.00 96.50 215 LEU A N 1
ATOM 1687 C CA . LEU A 1 215 ? -0.207 0.162 1.708 1.00 96.50 215 LEU A CA 1
ATOM 1688 C C . LEU A 1 215 ? 0.451 -0.694 2.793 1.00 96.50 215 LEU A C 1
ATOM 1690 O O . LEU A 1 215 ? 0.250 -0.437 3.979 1.00 96.50 215 LEU A O 1
ATOM 1694 N N . TRP A 1 216 ? 1.286 -1.663 2.410 1.00 97.44 216 TRP A N 1
ATOM 1695 C CA . TRP A 1 216 ? 2.009 -2.493 3.372 1.00 97.44 216 TRP A CA 1
ATOM 1696 C C . TRP A 1 216 ? 2.976 -1.679 4.240 1.00 97.44 216 TRP A C 1
ATOM 1698 O O . TRP A 1 216 ? 2.987 -1.814 5.466 1.00 97.44 216 TRP A O 1
ATOM 1708 N N . LYS A 1 217 ? 3.762 -0.784 3.627 1.00 96.56 217 LYS A N 1
ATOM 1709 C CA . LYS A 1 217 ? 4.679 0.109 4.355 1.00 96.56 217 LYS A CA 1
ATOM 1710 C C . LYS A 1 217 ? 3.919 1.019 5.323 1.00 96.56 217 LYS A C 1
ATOM 1712 O O . LYS A 1 217 ? 4.358 1.193 6.462 1.00 96.56 217 LYS A O 1
ATOM 1717 N N . ALA A 1 218 ? 2.799 1.594 4.881 1.00 97.06 218 ALA A N 1
ATOM 1718 C CA . ALA A 1 218 ? 1.956 2.457 5.698 1.00 97.06 218 ALA A CA 1
ATOM 1719 C C . ALA A 1 218 ? 1.352 1.686 6.879 1.00 97.06 218 ALA A C 1
ATOM 1721 O O . ALA A 1 218 ? 1.444 2.159 8.011 1.00 97.06 218 ALA A O 1
ATOM 1722 N N . TYR A 1 219 ? 0.844 0.471 6.642 1.00 98.31 219 TYR A N 1
ATOM 1723 C CA . TYR A 1 219 ? 0.339 -0.425 7.685 1.00 98.31 219 TYR A CA 1
ATOM 1724 C C . TYR A 1 219 ? 1.413 -0.739 8.728 1.00 98.31 219 TYR A C 1
ATOM 1726 O O . TYR A 1 219 ? 1.227 -0.460 9.911 1.00 98.31 219 TYR A O 1
ATOM 1734 N N . ARG A 1 220 ? 2.580 -1.233 8.299 1.00 98.12 220 ARG A N 1
ATOM 1735 C CA . ARG A 1 220 ? 3.698 -1.568 9.195 1.00 98.12 220 ARG A CA 1
ATOM 1736 C C . ARG A 1 220 ? 4.158 -0.365 10.015 1.00 98.12 220 ARG A C 1
ATOM 1738 O O . ARG A 1 220 ? 4.427 -0.494 11.207 1.00 98.12 220 ARG A O 1
ATOM 1745 N N . ARG A 1 221 ? 4.238 0.817 9.398 1.00 96.19 221 ARG A N 1
ATOM 1746 C CA . ARG A 1 221 ? 4.619 2.053 10.093 1.00 96.19 221 ARG A CA 1
ATOM 1747 C C . ARG A 1 221 ? 3.568 2.478 11.114 1.00 96.19 221 ARG A C 1
ATOM 1749 O O . ARG A 1 221 ? 3.941 2.831 12.230 1.00 96.19 221 ARG A O 1
ATOM 1756 N N . ALA A 1 222 ? 2.290 2.429 10.749 1.00 96.94 222 ALA A N 1
ATOM 1757 C CA . ALA A 1 222 ? 1.196 2.731 11.660 1.00 96.94 222 ALA A CA 1
ATOM 1758 C C . ALA A 1 222 ? 1.178 1.740 12.830 1.00 96.94 222 ALA A C 1
ATOM 1760 O O . ALA A 1 222 ? 1.121 2.173 13.971 1.00 96.94 222 ALA A O 1
ATOM 1761 N N . LYS A 1 223 ? 1.331 0.434 12.579 1.00 97.44 223 LYS A N 1
ATOM 1762 C CA . LYS A 1 223 ? 1.378 -0.610 13.617 1.00 97.44 223 LYS A CA 1
ATOM 1763 C C . LYS A 1 223 ? 2.482 -0.365 14.650 1.00 97.44 223 LYS A C 1
ATOM 1765 O O . LYS A 1 223 ? 2.274 -0.603 15.832 1.00 97.44 223 LYS A O 1
ATOM 1770 N N . LEU A 1 224 ? 3.648 0.115 14.211 1.00 97.00 224 LEU A N 1
ATOM 1771 C CA . LEU A 1 224 ? 4.775 0.413 15.100 1.00 97.00 224 LEU A CA 1
ATOM 1772 C C . LEU A 1 224 ? 4.602 1.709 15.902 1.00 97.00 224 LEU A C 1
ATOM 1774 O O . LEU A 1 224 ? 5.131 1.804 17.005 1.00 97.00 224 LEU A O 1
ATOM 1778 N N . ARG A 1 225 ? 3.934 2.719 15.334 1.00 95.50 225 ARG A N 1
ATOM 1779 C CA . ARG A 1 225 ? 3.848 4.065 15.926 1.00 95.50 225 ARG A CA 1
ATOM 1780 C C . ARG A 1 225 ? 2.559 4.315 16.694 1.00 95.50 225 ARG A C 1
ATOM 1782 O O . ARG A 1 225 ? 2.574 5.047 17.667 1.00 95.50 225 ARG A O 1
ATOM 1789 N N . VAL A 1 226 ? 1.457 3.719 16.257 1.00 95.88 226 VAL A N 1
ATOM 1790 C CA . VAL A 1 226 ? 0.117 3.999 16.764 1.00 95.88 226 VAL A CA 1
ATOM 1791 C C . VAL A 1 226 ? -0.282 2.896 17.753 1.00 95.88 226 VAL A C 1
ATOM 1793 O O . VAL A 1 226 ? -0.661 1.798 17.329 1.00 95.88 226 VAL A O 1
ATOM 1796 N N . PRO A 1 227 ? -0.203 3.140 19.073 1.00 94.31 227 PRO A N 1
ATOM 1797 C CA . PRO A 1 227 ? -0.642 2.161 20.058 1.00 94.31 227 PRO A CA 1
ATOM 1798 C C . PRO A 1 227 ? -2.152 1.932 19.936 1.00 94.31 227 PRO A C 1
ATOM 1800 O O . PRO A 1 227 ? -2.925 2.865 19.732 1.00 94.31 227 PRO A O 1
ATOM 1803 N N . GLY A 1 228 ? -2.584 0.675 20.048 1.00 94.81 228 GLY A N 1
ATOM 1804 C CA . GLY A 1 228 ? -4.001 0.328 19.908 1.00 94.81 228 GLY A CA 1
ATOM 1805 C C . GLY A 1 228 ? -4.535 0.414 18.474 1.00 94.81 228 GLY A C 1
ATOM 1806 O O . GLY A 1 228 ? -5.747 0.375 18.293 1.00 94.81 228 GLY A O 1
ATOM 1807 N N . LEU A 1 229 ? -3.665 0.487 17.456 1.00 96.88 229 LEU A N 1
ATOM 1808 C CA . LEU A 1 229 ? -4.097 0.475 16.056 1.00 96.88 229 LEU A CA 1
ATOM 1809 C C . LEU A 1 229 ? -4.929 -0.767 15.722 1.00 96.88 229 LEU A C 1
ATOM 1811 O O . LEU A 1 229 ? -6.010 -0.632 15.168 1.00 96.88 229 LEU A O 1
ATOM 1815 N N . LEU A 1 230 ? -4.432 -1.962 16.059 1.00 97.56 230 LEU A N 1
ATOM 1816 C CA . LEU A 1 230 ? -5.044 -3.232 15.651 1.00 97.56 230 LEU A CA 1
ATOM 1817 C C . LEU A 1 230 ? -6.536 -3.340 16.026 1.00 97.56 230 LEU A C 1
ATOM 1819 O O . LEU A 1 230 ? -7.334 -3.589 15.125 1.00 97.56 230 LEU A O 1
ATOM 1823 N N . PRO A 1 231 ? -6.957 -3.111 17.290 1.00 97.19 231 PRO A N 1
ATOM 1824 C CA . PRO A 1 231 ? -8.378 -3.145 17.645 1.00 97.19 231 PRO A CA 1
ATOM 1825 C C . PRO A 1 231 ? -9.191 -1.979 17.060 1.00 97.19 231 PRO A C 1
ATOM 1827 O O . PRO A 1 231 ? -10.415 -2.055 17.035 1.00 97.19 231 PRO A O 1
ATOM 1830 N N . ALA A 1 232 ? -8.542 -0.902 16.606 1.00 96.94 232 ALA A N 1
ATOM 1831 C CA . ALA A 1 232 ? -9.207 0.239 15.980 1.00 96.94 232 ALA A CA 1
ATOM 1832 C C . ALA A 1 232 ? -9.445 0.050 14.470 1.00 96.94 232 ALA A C 1
ATOM 1834 O O . ALA A 1 232 ? -10.177 0.842 13.874 1.00 96.94 232 ALA A O 1
ATOM 1835 N N . ILE A 1 233 ? -8.829 -0.957 13.835 1.00 97.88 233 ILE A N 1
ATOM 1836 C CA . ILE A 1 233 ? -9.009 -1.233 12.404 1.00 97.88 233 ILE A CA 1
ATOM 1837 C C . ILE A 1 233 ? -10.416 -1.815 12.170 1.00 97.88 233 ILE A C 1
ATOM 1839 O O . ILE A 1 233 ? -10.728 -2.877 12.717 1.00 97.88 233 ILE A O 1
ATOM 1843 N N . PRO A 1 234 ? -11.259 -1.172 11.335 1.00 97.44 234 PRO A N 1
ATOM 1844 C CA . PRO A 1 234 ? -12.565 -1.712 10.981 1.00 97.44 234 PRO A CA 1
ATOM 1845 C C . PRO A 1 234 ? -12.458 -3.064 10.271 1.00 97.44 234 PRO A C 1
ATOM 1847 O O . PRO A 1 234 ? -11.557 -3.308 9.470 1.00 97.44 234 PRO A O 1
ATOM 1850 N N . THR A 1 235 ? -13.442 -3.929 10.496 1.00 96.25 235 THR A N 1
ATOM 1851 C CA . THR A 1 235 ? -13.591 -5.223 9.817 1.00 96.25 235 THR A CA 1
ATOM 1852 C C . THR A 1 235 ? -13.413 -5.154 8.285 1.00 96.25 235 THR A C 1
ATOM 1854 O O . THR A 1 235 ? -12.577 -5.893 7.773 1.00 96.25 235 THR A O 1
ATOM 1857 N N . PRO A 1 236 ? -14.077 -4.261 7.521 1.00 96.38 236 PRO A N 1
ATOM 1858 C CA . PRO A 1 236 ? -13.880 -4.208 6.064 1.00 96.38 236 PRO A CA 1
ATOM 1859 C C . PRO A 1 236 ? -12.462 -3.763 5.654 1.00 96.38 236 PRO A C 1
ATOM 1861 O O . PRO A 1 236 ? -11.969 -4.116 4.584 1.00 96.38 236 PRO A O 1
ATOM 1864 N N . THR A 1 237 ? -11.760 -3.027 6.513 1.00 97.19 237 THR A N 1
ATOM 1865 C CA . THR A 1 237 ? -10.373 -2.609 6.278 1.00 97.19 237 THR A CA 1
ATOM 1866 C C . THR A 1 237 ? -9.413 -3.794 6.346 1.00 97.19 237 THR A C 1
ATOM 1868 O O . THR A 1 237 ? -8.461 -3.861 5.565 1.00 97.19 237 THR A O 1
ATOM 1871 N N . TRP A 1 238 ? -9.688 -4.760 7.228 1.00 97.75 238 TRP A N 1
ATOM 1872 C CA . TRP A 1 238 ? -8.945 -6.017 7.299 1.00 97.75 238 TRP A CA 1
ATOM 1873 C C . TRP A 1 238 ? -9.028 -6.820 6.000 1.00 97.75 238 TRP A C 1
ATOM 1875 O O . TRP A 1 238 ? -8.009 -7.361 5.572 1.00 97.75 238 TRP A O 1
ATOM 1885 N N . ASP A 1 239 ? -10.188 -6.831 5.335 1.00 95.56 239 ASP A N 1
ATOM 1886 C CA . ASP A 1 239 ? -10.339 -7.467 4.023 1.00 95.56 239 ASP A CA 1
ATOM 1887 C C . ASP A 1 239 ? -9.423 -6.805 2.982 1.00 95.56 239 ASP A C 1
ATOM 1889 O O . ASP A 1 239 ? -8.663 -7.494 2.303 1.00 95.56 239 ASP A O 1
ATOM 1893 N N . ILE A 1 240 ? -9.414 -5.470 2.882 1.00 95.75 240 ILE A N 1
ATOM 1894 C CA . ILE A 1 240 ? -8.547 -4.760 1.921 1.00 95.75 240 ILE A CA 1
ATOM 1895 C C . ILE A 1 240 ? -7.068 -5.038 2.198 1.00 95.75 240 ILE A C 1
ATOM 1897 O O . ILE A 1 240 ? -6.305 -5.336 1.272 1.00 95.75 240 ILE A O 1
ATOM 1901 N N . LEU A 1 241 ? -6.650 -4.968 3.465 1.00 97.12 241 LEU A N 1
ATOM 1902 C CA . LEU A 1 241 ? -5.276 -5.273 3.858 1.00 97.12 241 LEU A CA 1
ATOM 1903 C C . LEU A 1 241 ? -4.908 -6.703 3.460 1.00 97.12 241 LEU A C 1
ATOM 1905 O O . LEU A 1 241 ? -3.909 -6.901 2.771 1.00 97.12 241 LEU A O 1
ATOM 1909 N N . PHE A 1 242 ? -5.736 -7.684 3.807 1.00 97.00 242 PHE A N 1
ATOM 1910 C CA . PHE A 1 242 ? -5.467 -9.085 3.508 1.00 97.00 242 PHE A CA 1
ATOM 1911 C C . PHE A 1 242 ? -5.441 -9.365 2.005 1.00 97.00 242 PHE A C 1
ATOM 1913 O O . PHE A 1 242 ? -4.441 -9.860 1.478 1.00 97.00 242 PHE A O 1
ATOM 1920 N N . TYR A 1 243 ? -6.505 -9.004 1.285 1.00 94.81 243 TYR A N 1
ATOM 1921 C CA . TYR A 1 243 ? -6.635 -9.305 -0.137 1.00 94.81 243 TYR A CA 1
ATOM 1922 C C . TYR A 1 243 ? -5.628 -8.556 -0.993 1.00 94.81 243 TYR A C 1
ATOM 1924 O O . TYR A 1 243 ? -5.152 -9.122 -1.974 1.00 94.81 243 TYR A O 1
ATOM 1932 N N . SER A 1 244 ? -5.232 -7.337 -0.617 1.00 94.81 244 SER A N 1
ATOM 1933 C CA . SER A 1 244 ? -4.158 -6.639 -1.328 1.00 94.81 244 SER A CA 1
ATOM 1934 C C . SER A 1 244 ? -2.834 -7.413 -1.264 1.00 94.81 244 SER A C 1
ATOM 1936 O O . SER A 1 244 ? -2.121 -7.482 -2.267 1.00 94.81 244 SER A O 1
ATOM 1938 N N . GLN A 1 245 ? -2.515 -8.048 -0.129 1.00 95.88 245 GLN A N 1
ATOM 1939 C CA . GLN A 1 245 ? -1.259 -8.783 0.061 1.00 95.88 245 GLN A CA 1
ATOM 1940 C C . GLN A 1 245 ? -1.331 -10.239 -0.415 1.00 95.88 245 GLN A C 1
ATOM 1942 O O . GLN A 1 245 ? -0.330 -10.767 -0.899 1.00 95.88 245 GLN A O 1
ATOM 1947 N N . ALA A 1 246 ? -2.502 -10.879 -0.346 1.00 94.12 246 ALA A N 1
ATOM 1948 C CA . ALA A 1 246 ? -2.690 -12.298 -0.653 1.00 94.12 246 ALA A CA 1
ATOM 1949 C C . ALA A 1 246 ? -2.590 -12.650 -2.149 1.00 94.12 246 ALA A C 1
ATOM 1951 O O . ALA A 1 246 ? -2.504 -13.835 -2.495 1.00 94.12 246 ALA A O 1
ATOM 1952 N N . VAL A 1 247 ? -2.558 -11.660 -3.049 1.00 90.62 247 VAL A N 1
ATOM 1953 C CA . VAL A 1 247 ? -2.455 -11.889 -4.497 1.00 90.62 247 VAL A CA 1
ATOM 1954 C C . VAL A 1 247 ? -1.098 -12.498 -4.876 1.00 90.62 247 VAL A C 1
ATOM 1956 O O . VAL A 1 247 ? -0.027 -11.947 -4.589 1.00 90.62 247 VAL A O 1
ATOM 1959 N N . ARG A 1 248 ? -1.153 -13.636 -5.580 1.00 86.56 248 ARG A N 1
ATOM 1960 C CA . ARG A 1 248 ? 0.006 -14.334 -6.153 1.00 86.56 248 ARG A CA 1
ATOM 1961 C C . ARG A 1 248 ? 0.437 -13.646 -7.451 1.00 86.56 248 ARG A C 1
ATOM 1963 O O . ARG A 1 248 ? -0.113 -13.920 -8.511 1.00 86.56 248 ARG A O 1
ATOM 1970 N N . TRP A 1 249 ? 1.419 -12.751 -7.368 1.00 84.00 249 TRP A N 1
ATOM 1971 C CA . TRP A 1 249 ? 2.080 -12.144 -8.532 1.00 84.00 249 TRP A CA 1
ATOM 1972 C C . TRP A 1 249 ? 3.570 -12.438 -8.523 1.00 84.00 249 TRP A C 1
ATOM 1974 O O . TRP A 1 249 ? 4.173 -12.529 -7.456 1.00 84.00 249 TRP A O 1
ATOM 1984 N N . ARG A 1 250 ? 4.182 -12.485 -9.712 1.00 81.81 250 ARG A N 1
ATOM 1985 C CA . ARG A 1 250 ? 5.623 -12.742 -9.880 1.00 81.81 250 ARG A CA 1
ATOM 1986 C C . ARG A 1 250 ? 6.509 -11.723 -9.144 1.00 81.81 250 ARG A C 1
ATOM 1988 O O . ARG A 1 250 ? 7.603 -12.067 -8.713 1.00 81.81 250 ARG A O 1
ATOM 1995 N N . SER A 1 251 ? 6.024 -10.494 -8.950 1.00 81.38 251 SER A N 1
ATOM 1996 C CA . SER A 1 251 ? 6.712 -9.436 -8.192 1.00 81.38 251 SER A CA 1
ATOM 1997 C C . SER A 1 251 ? 6.520 -9.517 -6.669 1.00 81.38 251 SER A C 1
ATOM 1999 O O . SER A 1 251 ? 7.219 -8.827 -5.932 1.00 81.38 251 SER A O 1
ATOM 2001 N N . ASN A 1 252 ? 5.595 -10.344 -6.166 1.00 87.19 252 ASN A N 1
ATOM 2002 C CA . ASN A 1 252 ? 5.245 -10.421 -4.744 1.00 87.19 252 ASN A CA 1
ATOM 2003 C C . ASN A 1 252 ? 6.041 -11.501 -4.003 1.00 87.19 252 ASN A C 1
ATOM 2005 O O . ASN A 1 252 ? 5.475 -12.468 -3.495 1.00 87.19 252 ASN A O 1
ATOM 2009 N N . LYS A 1 253 ? 7.366 -11.356 -3.955 1.00 91.56 253 LYS A N 1
ATOM 2010 C CA . LYS A 1 253 ? 8.244 -12.363 -3.334 1.00 91.56 253 LYS A CA 1
ATOM 2011 C C . LYS A 1 253 ? 8.014 -12.522 -1.823 1.00 91.56 253 LYS A C 1
ATOM 2013 O O . LYS A 1 253 ? 8.268 -13.590 -1.287 1.00 91.56 253 LYS A O 1
ATOM 2018 N N . GLN A 1 254 ? 7.527 -11.478 -1.150 1.00 94.62 254 GLN A N 1
ATOM 2019 C CA . GLN A 1 254 ? 7.304 -11.442 0.306 1.00 94.62 254 GLN A CA 1
ATOM 2020 C C . GLN A 1 254 ? 5.846 -11.721 0.708 1.00 94.62 254 GLN A C 1
ATOM 2022 O O . GLN A 1 254 ? 5.472 -11.515 1.861 1.00 94.62 254 GLN A O 1
ATOM 2027 N N . ARG A 1 255 ? 5.022 -12.213 -0.228 1.00 94.88 255 ARG A N 1
ATOM 2028 C CA . ARG A 1 255 ? 3.596 -12.502 -0.019 1.00 94.88 255 ARG A CA 1
ATOM 2029 C C . ARG A 1 255 ? 3.334 -13.267 1.274 1.00 94.88 255 ARG A C 1
ATOM 2031 O O . ARG A 1 255 ? 2.543 -12.821 2.098 1.00 94.88 255 ARG A O 1
ATOM 2038 N N . ASP A 1 256 ? 3.972 -14.422 1.424 1.00 95.88 256 ASP A N 1
ATOM 2039 C CA . ASP A 1 256 ? 3.645 -15.359 2.500 1.00 95.88 256 ASP A CA 1
ATOM 2040 C C . ASP A 1 256 ? 4.030 -14.784 3.865 1.00 95.88 256 ASP A C 1
ATOM 2042 O O . ASP A 1 256 ? 3.293 -14.943 4.832 1.00 95.88 256 ASP A O 1
ATOM 2046 N N . GLN A 1 257 ? 5.119 -14.010 3.915 1.00 97.31 257 GLN A N 1
ATOM 2047 C CA . GLN A 1 257 ? 5.513 -13.263 5.105 1.00 97.31 257 GLN A CA 1
ATOM 2048 C C . GLN A 1 257 ? 4.467 -12.204 5.479 1.00 97.31 257 GLN A C 1
ATOM 2050 O O . GLN A 1 257 ? 4.059 -12.139 6.636 1.00 97.31 257 GLN A O 1
ATOM 2055 N N . HIS A 1 258 ? 4.013 -11.391 4.517 1.00 97.19 258 HIS A N 1
ATOM 2056 C CA . HIS A 1 258 ? 3.016 -10.344 4.776 1.00 97.19 258 HIS A CA 1
ATOM 2057 C C . HIS A 1 258 ? 1.677 -10.941 5.226 1.00 97.19 258 HIS A C 1
ATOM 2059 O O . HIS A 1 258 ? 1.062 -10.448 6.168 1.00 97.19 258 HIS A O 1
ATOM 2065 N N . VAL A 1 259 ? 1.234 -12.017 4.567 1.00 96.69 259 VAL A N 1
ATOM 2066 C CA . VAL A 1 259 ? -0.018 -12.713 4.896 1.00 96.69 259 VAL A CA 1
ATOM 2067 C C . VAL A 1 259 ? 0.064 -13.374 6.272 1.00 96.69 259 VAL A C 1
ATOM 2069 O O . VAL A 1 259 ? -0.874 -13.241 7.050 1.00 96.69 259 VAL A O 1
ATOM 2072 N N . SER A 1 260 ? 1.177 -14.039 6.599 1.00 97.12 260 SER A N 1
ATOM 2073 C CA . SER A 1 260 ? 1.380 -14.643 7.922 1.00 97.12 260 SER A CA 1
ATOM 2074 C C . SER A 1 260 ? 1.303 -13.598 9.031 1.00 97.12 260 SER A C 1
ATOM 2076 O O . SER A 1 260 ? 0.610 -13.806 10.021 1.00 97.12 260 SER A O 1
ATOM 2078 N N . GLU A 1 261 ? 1.962 -12.452 8.848 1.00 98.06 261 GLU A N 1
ATOM 2079 C CA . GLU A 1 261 ? 1.921 -11.371 9.831 1.00 98.06 261 GLU A CA 1
ATOM 2080 C C . GLU A 1 261 ? 0.505 -10.794 9.995 1.00 98.06 261 GLU A C 1
ATOM 2082 O O . GLU A 1 261 ? 0.058 -10.580 11.119 1.00 98.06 261 GLU A O 1
ATOM 2087 N N . LEU A 1 262 ? -0.228 -10.582 8.896 1.00 97.81 262 LEU A N 1
ATOM 2088 C CA . LEU A 1 262 ? -1.614 -10.109 8.969 1.00 97.81 262 LEU A CA 1
ATOM 2089 C C . LEU A 1 262 ? -2.520 -11.090 9.716 1.00 97.81 262 LEU A C 1
ATOM 2091 O O . LEU A 1 262 ? -3.365 -10.655 10.491 1.00 97.81 262 LEU A O 1
ATOM 2095 N N . LEU A 1 263 ? -2.344 -12.398 9.516 1.00 96.81 263 LEU A N 1
ATOM 2096 C CA . LEU A 1 263 ? -3.114 -13.417 10.234 1.00 96.81 263 LEU A CA 1
ATOM 2097 C C . LEU A 1 263 ? -2.786 -13.438 11.731 1.00 96.81 263 LEU A C 1
ATOM 2099 O O . LEU A 1 263 ? -3.689 -13.583 12.552 1.00 96.81 263 LEU A O 1
ATOM 2103 N N . GLU A 1 264 ? -1.518 -13.260 12.106 1.00 98.06 264 GLU A N 1
ATOM 2104 C CA . GLU A 1 264 ? -1.122 -13.108 13.511 1.00 98.06 264 GLU A CA 1
ATOM 2105 C C . GLU A 1 264 ? -1.758 -11.864 14.147 1.00 98.06 264 GLU A C 1
ATOM 2107 O O . GLU A 1 264 ? -2.281 -11.933 15.263 1.00 98.06 264 GLU A O 1
ATOM 2112 N N . ASP A 1 265 ? -1.775 -10.747 13.419 1.00 98.19 265 ASP A N 1
ATOM 2113 C CA . ASP A 1 265 ? -2.382 -9.500 13.877 1.00 98.19 265 ASP A CA 1
ATOM 2114 C C . ASP A 1 265 ? -3.905 -9.623 14.021 1.00 98.19 265 ASP A C 1
ATOM 2116 O O . ASP A 1 265 ? -4.454 -9.230 15.051 1.00 98.19 265 ASP A O 1
ATOM 2120 N N . MET A 1 266 ? -4.586 -10.234 13.048 1.00 97.69 266 MET A N 1
ATOM 2121 C CA . MET A 1 266 ? -6.018 -10.552 13.121 1.00 97.69 266 MET A CA 1
ATOM 2122 C C . MET A 1 266 ? -6.327 -11.449 14.324 1.00 97.69 266 MET A C 1
ATOM 2124 O O . MET A 1 266 ? -7.232 -11.164 15.111 1.00 97.69 266 MET A O 1
ATOM 2128 N N . LYS A 1 267 ? -5.516 -12.486 14.542 1.00 97.56 267 LYS A N 1
ATOM 2129 C CA . LYS A 1 267 ? -5.667 -13.378 15.692 1.00 97.56 267 LYS A CA 1
ATOM 2130 C C . LYS A 1 267 ? -5.501 -12.639 17.017 1.00 97.56 267 LYS A C 1
ATOM 2132 O O . LYS A 1 267 ? -6.216 -12.934 17.973 1.00 97.56 267 LYS A O 1
ATOM 2137 N N . SER A 1 268 ? -4.603 -11.654 17.078 1.00 97.94 268 SER A N 1
ATOM 2138 C CA . SER A 1 268 ? -4.387 -10.839 18.281 1.00 97.94 268 SER A CA 1
ATOM 2139 C C . SER A 1 268 ? -5.610 -9.997 18.675 1.00 97.94 268 SER A C 1
ATOM 2141 O O . SER A 1 268 ? -5.799 -9.724 19.859 1.00 97.94 268 SER A O 1
ATOM 2143 N N . VAL A 1 269 ? -6.468 -9.643 17.710 1.00 97.44 269 VAL A N 1
ATOM 2144 C CA . VAL A 1 269 ? -7.738 -8.928 17.940 1.00 97.44 269 VAL A CA 1
ATOM 2145 C C . VAL A 1 269 ? -8.949 -9.865 18.030 1.00 97.44 269 VAL A C 1
ATOM 2147 O O . VAL A 1 269 ? -10.081 -9.398 18.119 1.00 97.44 269 VAL A O 1
ATOM 2150 N N . GLY A 1 270 ? -8.728 -11.185 18.049 1.00 97.31 270 GLY A N 1
ATOM 2151 C CA . GLY A 1 270 ? -9.787 -12.192 18.165 1.00 97.31 270 GLY A CA 1
ATOM 2152 C C . GLY A 1 270 ? -10.483 -12.544 16.847 1.00 97.31 270 GLY A C 1
ATOM 2153 O O . GLY A 1 270 ? -11.569 -13.118 16.877 1.00 97.31 270 GLY A O 1
ATOM 2154 N N . MET A 1 271 ? -9.882 -12.214 15.702 1.00 95.75 271 MET A N 1
ATOM 2155 C CA . MET A 1 271 ? -10.364 -12.618 14.381 1.00 95.75 271 MET A CA 1
ATOM 2156 C C . MET A 1 271 ? -9.631 -13.881 13.913 1.00 95.75 271 MET A C 1
ATOM 2158 O O . MET A 1 271 ? -8.411 -13.963 14.011 1.00 95.75 271 MET A O 1
ATOM 2162 N N . ASP A 1 272 ? -10.364 -14.859 13.379 1.00 92.88 272 ASP A N 1
ATOM 2163 C CA . ASP A 1 272 ? -9.790 -16.131 12.898 1.00 92.88 272 ASP A CA 1
ATOM 2164 C C . ASP A 1 272 ? -9.292 -16.061 11.436 1.00 92.88 272 ASP A C 1
ATOM 2166 O O . ASP A 1 272 ? -8.734 -17.013 10.899 1.00 92.88 272 ASP A O 1
ATOM 2170 N N . GLY A 1 273 ? -9.478 -14.917 10.772 1.00 90.88 273 GLY A N 1
ATOM 2171 C CA . GLY A 1 273 ? -9.092 -14.699 9.380 1.00 90.88 273 GLY A CA 1
ATOM 2172 C C . GLY A 1 273 ? -9.754 -13.460 8.771 1.00 90.88 273 GLY A C 1
ATOM 2173 O O . GLY A 1 273 ? -10.391 -12.686 9.498 1.00 90.88 273 GLY A O 1
ATOM 2174 N N . PRO A 1 274 ? -9.610 -13.253 7.446 1.00 88.56 274 PRO A N 1
ATOM 2175 C CA . PRO A 1 274 ? -10.310 -12.182 6.750 1.00 88.56 274 PRO A CA 1
ATOM 2176 C C . PRO A 1 274 ? -11.836 -12.380 6.865 1.00 88.56 274 PRO A C 1
ATOM 2178 O O . PRO A 1 274 ? -12.320 -13.501 6.686 1.00 88.56 274 PRO A O 1
ATOM 2181 N N . PRO A 1 275 ? -12.600 -11.317 7.167 1.00 86.25 275 PRO A N 1
ATOM 2182 C CA . PRO A 1 275 ? -14.058 -11.365 7.306 1.00 86.25 275 PRO A CA 1
ATOM 2183 C C . PRO A 1 275 ? -14.788 -11.955 6.107 1.00 86.25 275 PRO A C 1
ATOM 2185 O O . PRO A 1 275 ? -15.751 -12.706 6.270 1.00 86.25 275 PRO A O 1
ATOM 2188 N N . THR A 1 276 ? -14.339 -11.610 4.905 1.00 86.81 276 THR A N 1
ATOM 2189 C CA . THR A 1 276 ? -14.854 -12.205 3.682 1.00 86.81 276 THR A CA 1
ATOM 2190 C C . THR A 1 276 ? -13.985 -13.419 3.376 1.00 86.81 276 THR A C 1
ATOM 2192 O O . THR A 1 276 ? -12.805 -13.221 3.084 1.00 86.81 276 THR A O 1
ATOM 2195 N N . PRO A 1 277 ? -14.492 -14.665 3.432 1.00 78.62 277 PRO A N 1
ATOM 2196 C CA . PRO A 1 277 ? -13.712 -15.822 3.012 1.00 78.62 277 PRO A CA 1
ATOM 2197 C C . PRO A 1 277 ? -13.384 -15.702 1.518 1.00 78.62 277 PRO A C 1
ATOM 2199 O O . PRO A 1 277 ? -14.203 -15.174 0.752 1.00 78.62 277 PRO A O 1
ATOM 2202 N N . PRO A 1 278 ? -12.197 -16.159 1.076 1.00 74.81 278 PRO A N 1
ATOM 2203 C CA . PRO A 1 278 ? -11.891 -16.186 -0.344 1.00 74.81 278 PRO A CA 1
ATOM 2204 C C . PRO A 1 278 ? -12.965 -17.025 -1.040 1.00 74.81 278 PRO A C 1
ATOM 2206 O O . PRO A 1 278 ? -13.424 -18.003 -0.448 1.00 74.81 278 PRO A O 1
ATOM 2209 N N . PRO A 1 279 ? -13.399 -16.655 -2.258 1.00 74.12 279 PRO A N 1
ATOM 2210 C CA . PRO A 1 279 ? -14.384 -17.442 -2.985 1.00 74.12 279 PRO A CA 1
ATOM 2211 C C . PRO A 1 279 ? -13.871 -18.880 -3.086 1.00 74.12 279 PRO A C 1
ATOM 2213 O O . PRO A 1 279 ? -12.874 -19.144 -3.760 1.00 74.12 279 PRO A O 1
ATOM 2216 N N . GLU A 1 280 ? -14.510 -19.782 -2.338 1.00 61.66 280 GLU A N 1
ATOM 2217 C CA . GLU A 1 280 ? -14.205 -21.205 -2.352 1.00 61.66 280 GLU A CA 1
ATOM 2218 C C . GLU A 1 280 ? -14.380 -21.688 -3.794 1.00 61.66 280 GLU A C 1
ATOM 2220 O O . GLU A 1 280 ? -15.468 -21.593 -4.360 1.00 61.66 280 GLU A O 1
ATOM 2225 N N . GLY A 1 281 ? -13.301 -22.151 -4.420 1.00 58.28 281 GLY A N 1
ATOM 2226 C CA . GLY A 1 281 ? -13.372 -22.731 -5.759 1.00 58.28 281 GLY A CA 1
ATOM 2227 C C . GLY A 1 281 ? -12.901 -21.811 -6.877 1.00 58.28 281 GLY A C 1
ATOM 2228 O O . GLY A 1 281 ? -13.685 -21.338 -7.692 1.00 58.28 281 GLY A O 1
ATOM 2229 N N . ASN A 1 282 ? -11.584 -21.641 -6.969 1.00 50.19 282 ASN A N 1
ATOM 2230 C CA . ASN A 1 282 ? -10.860 -21.997 -8.188 1.00 50.19 282 ASN A CA 1
ATOM 2231 C C . ASN A 1 282 ? -9.373 -22.076 -7.829 1.00 50.19 282 ASN A C 1
ATOM 2233 O O . ASN A 1 282 ? -8.603 -21.179 -8.160 1.00 50.19 282 ASN A O 1
ATOM 2237 N N . ASP A 1 283 ? -8.963 -23.090 -7.066 1.00 52.09 283 ASP A N 1
ATOM 2238 C CA . ASP A 1 283 ? -7.543 -23.423 -7.004 1.00 52.09 283 ASP A CA 1
ATOM 2239 C C . ASP A 1 283 ? -7.184 -24.070 -8.351 1.00 52.09 283 ASP A C 1
ATOM 2241 O O . ASP A 1 283 ? -7.526 -25.233 -8.565 1.00 52.09 283 ASP A O 1
ATOM 2245 N N . PRO A 1 284 ? -6.473 -23.385 -9.274 1.00 52.44 284 PRO A N 1
ATOM 2246 C CA . PRO A 1 284 ? -6.038 -24.002 -10.531 1.00 52.44 284 PRO A CA 1
ATOM 2247 C C . PRO A 1 284 ? -5.010 -25.126 -10.303 1.00 52.44 284 PRO A C 1
ATOM 2249 O O . PRO A 1 284 ? -4.549 -25.747 -11.253 1.00 52.44 284 PRO A O 1
ATOM 2252 N N . ALA A 1 285 ? -4.622 -25.372 -9.048 1.00 53.09 285 ALA A N 1
ATOM 2253 C CA . ALA A 1 285 ? -3.731 -26.449 -8.641 1.00 53.09 285 ALA A CA 1
ATOM 2254 C C . ALA A 1 285 ? -4.454 -27.797 -8.462 1.00 53.09 285 ALA A C 1
ATOM 2256 O O . ALA A 1 285 ? -3.787 -28.816 -8.335 1.00 53.09 285 ALA A O 1
ATOM 2257 N N . GLY A 1 286 ? -5.792 -27.813 -8.485 1.00 48.44 286 GLY A N 1
ATOM 2258 C CA . GLY A 1 286 ? -6.606 -29.030 -8.510 1.00 48.44 286 GLY A CA 1
ATOM 2259 C C . GLY A 1 286 ? -6.915 -29.520 -9.925 1.00 48.44 286 GLY A C 1
ATOM 2260 O O . GLY A 1 286 ? -7.957 -30.133 -10.131 1.00 48.44 286 GLY A O 1
ATOM 2261 N N . GLY A 1 287 ? -6.053 -29.208 -10.901 1.00 50.53 287 GLY A N 1
ATOM 2262 C CA . GLY A 1 287 ? -6.027 -29.891 -12.190 1.00 50.53 287 GLY A CA 1
ATOM 2263 C C . GLY A 1 287 ? -5.648 -31.345 -11.958 1.00 50.53 287 GLY A C 1
ATOM 2264 O O . GLY A 1 287 ? -4.480 -31.708 -12.073 1.00 50.53 287 GLY A O 1
ATOM 2265 N N . ASP A 1 288 ? -6.653 -32.117 -11.556 1.00 50.62 288 ASP A N 1
ATOM 2266 C CA . ASP A 1 288 ? -6.717 -33.563 -11.597 1.00 50.62 288 ASP A CA 1
ATOM 2267 C C . ASP A 1 288 ? -6.084 -34.005 -12.912 1.00 50.62 288 ASP A C 1
ATOM 2269 O O . ASP A 1 288 ? -6.582 -33.717 -14.007 1.00 50.62 288 ASP A O 1
ATOM 2273 N N . GLY A 1 289 ? -4.886 -34.570 -12.786 1.00 50.19 289 GLY A N 1
ATOM 2274 C CA . GLY A 1 289 ? -4.170 -35.180 -13.880 1.00 50.19 289 GLY A CA 1
ATOM 2275 C C . GLY A 1 289 ? -5.013 -36.346 -14.341 1.00 50.19 289 GLY A C 1
ATOM 2276 O O . GLY A 1 289 ? -4.862 -37.447 -13.823 1.00 50.19 289 GLY A O 1
ATOM 2277 N N . GLY A 1 290 ? -5.907 -36.075 -15.292 1.00 56.00 290 GLY A N 1
ATOM 2278 C CA . GLY A 1 290 ? -6.612 -37.090 -16.044 1.00 56.00 290 GLY A CA 1
ATOM 2279 C C . GLY A 1 290 ? -5.571 -38.060 -16.571 1.00 56.00 290 GLY A C 1
ATOM 2280 O O . GLY A 1 290 ? -4.811 -37.734 -17.488 1.00 56.00 290 GLY A O 1
ATOM 2281 N N . ALA A 1 291 ? -5.511 -39.216 -15.919 1.00 55.78 291 ALA A N 1
ATOM 2282 C CA . ALA A 1 291 ? -4.813 -40.384 -16.391 1.00 55.78 291 ALA A CA 1
ATOM 2283 C C . ALA A 1 291 ? -5.291 -40.626 -17.824 1.00 55.78 291 ALA A C 1
ATOM 2285 O O . ALA A 1 291 ? -6.457 -40.931 -18.070 1.00 55.78 291 ALA A O 1
ATOM 2286 N N . LYS A 1 292 ? -4.396 -40.392 -18.783 1.00 55.53 292 LYS A N 1
ATOM 2287 C CA . LYS A 1 292 ? -4.508 -41.023 -20.087 1.00 55.53 292 LYS A CA 1
ATOM 2288 C C . LYS A 1 292 ? -4.101 -42.469 -19.863 1.00 55.53 292 LYS A C 1
ATOM 2290 O O . LYS A 1 292 ? -2.913 -42.755 -19.746 1.00 55.53 292 LYS A O 1
ATOM 2295 N N . ASP A 1 293 ? -5.104 -43.318 -19.709 1.00 59.91 293 ASP A N 1
ATOM 2296 C CA . ASP A 1 293 ? -4.963 -44.737 -19.990 1.00 59.91 293 ASP A CA 1
ATOM 2297 C C . ASP A 1 293 ? -4.717 -44.869 -21.503 1.00 59.91 293 ASP A C 1
ATOM 2299 O O . ASP A 1 293 ? -5.572 -44.479 -22.302 1.00 59.91 293 ASP A O 1
ATOM 2303 N N . ASP A 1 294 ? -3.528 -45.355 -21.862 1.00 64.50 294 ASP A N 1
ATOM 2304 C CA . ASP A 1 294 ? -3.181 -45.933 -23.168 1.00 64.50 294 ASP A CA 1
ATOM 2305 C C . ASP A 1 294 ? -2.937 -47.440 -22.973 1.00 64.50 294 ASP A C 1
ATOM 2307 O O . ASP A 1 294 ? -2.292 -47.807 -21.959 1.00 64.50 294 ASP A O 1
#